Protein AF-A0A2D0HLP3-F1 (afdb_monomer_lite)

Foldseek 3Di:
DDDDDDDDDDDDDPPDSDDDDDPVCVVVVVCQVVLKAKAWEADLVHRPWIKMKIKGFPDPDPVVSVVQSVVCPPDDPLLRYAHAQLRVFLCVQQVCVVPVDDDPRGGQKIKMWMWTDDPVDRVDIHTDDIAIAGDDPQLNVLLVLLCVLQVDWDFDQDPNDTDTHGQNLSRQLSVCVRVVHHSLAPCLVLVVDPSSLVRADLRSLLSSLVPHDDPAVLLNLLLVQLLLLLVLLQVVQVVPADPPGDRVSVVVLVVLSVQLVPCPDLVSLLVSVCVSNVSSPDTPSCVVCVVSNCCCRVPVDDVSSSSSSSVSSSSNRDDPCPVVVVVVVVVVVVVD

Structure (mmCIF, N/CA/C/O backbone):
data_AF-A0A2D0HLP3-F1
#
_entry.id   AF-A0A2D0HLP3-F1
#
loop_
_atom_site.group_PDB
_atom_site.id
_atom_site.type_symbol
_atom_site.label_atom_id
_atom_site.label_alt_id
_atom_site.label_comp_id
_atom_site.label_asym_id
_atom_site.label_entity_id
_atom_site.label_seq_id
_atom_site.pdbx_PDB_ins_code
_atom_site.Cartn_x
_atom_site.Cartn_y
_atom_site.Cartn_z
_atom_site.occupancy
_atom_site.B_iso_or_equiv
_atom_site.auth_seq_id
_atom_site.auth_comp_id
_atom_site.auth_asym_id
_atom_site.auth_atom_id
_atom_site.pdbx_PDB_model_num
ATOM 1 N N . MET A 1 1 ? 35.876 9.906 -37.564 1.00 31.11 1 MET A N 1
ATOM 2 C CA . MET A 1 1 ? 36.661 9.455 -36.395 1.00 31.11 1 MET A CA 1
ATOM 3 C C . MET A 1 1 ? 36.440 10.449 -35.254 1.00 31.11 1 MET A C 1
ATOM 5 O O . MET A 1 1 ? 37.234 11.358 -35.105 1.00 31.11 1 MET A O 1
ATOM 9 N N . ALA A 1 2 ? 35.303 10.348 -34.551 1.00 29.66 2 ALA A N 1
ATOM 10 C CA . ALA A 1 2 ? 34.979 11.057 -33.299 1.00 29.66 2 ALA A CA 1
ATOM 11 C C . ALA A 1 2 ? 33.529 10.719 -32.892 1.00 29.66 2 ALA A C 1
ATOM 13 O O . ALA A 1 2 ? 32.624 11.517 -33.085 1.00 29.66 2 ALA A O 1
ATOM 14 N N . VAL A 1 3 ? 33.297 9.516 -32.363 1.00 26.41 3 VAL A N 1
ATOM 15 C CA . VAL A 1 3 ? 32.105 9.214 -31.550 1.00 26.41 3 VAL A CA 1
ATOM 16 C C . VAL A 1 3 ? 32.593 8.353 -30.393 1.00 26.41 3 VAL A C 1
ATOM 18 O O . VAL A 1 3 ? 32.527 7.131 -30.403 1.00 26.41 3 VAL A O 1
ATOM 21 N N . SER A 1 4 ? 33.215 9.012 -29.423 1.00 29.89 4 SER A N 1
ATOM 22 C CA . SER A 1 4 ? 33.583 8.425 -28.141 1.00 29.89 4 SER A CA 1
ATOM 23 C C . SER A 1 4 ? 32.992 9.314 -27.061 1.00 29.89 4 SER A C 1
ATOM 25 O O . SER A 1 4 ? 33.275 10.512 -27.073 1.00 29.89 4 SER A O 1
ATOM 27 N N . ARG A 1 5 ? 32.260 8.697 -26.124 1.00 30.70 5 ARG A N 1
ATOM 28 C CA . ARG A 1 5 ? 31.551 9.264 -24.957 1.00 30.70 5 ARG A CA 1
ATOM 29 C C . ARG A 1 5 ? 30.049 9.458 -25.159 1.00 30.70 5 ARG A C 1
ATOM 31 O O . ARG A 1 5 ? 29.588 10.577 -25.284 1.00 30.70 5 ARG A O 1
ATOM 38 N N . ILE A 1 6 ? 29.309 8.358 -25.080 1.00 32.75 6 ILE A N 1
ATOM 39 C CA . ILE A 1 6 ? 28.123 8.171 -24.225 1.00 32.75 6 ILE A CA 1
ATOM 40 C C . ILE A 1 6 ? 28.092 6.656 -23.925 1.00 32.75 6 ILE A C 1
ATOM 42 O O . ILE A 1 6 ? 28.620 5.874 -24.708 1.00 32.75 6 ILE A O 1
ATOM 46 N N . CYS A 1 7 ? 27.562 6.254 -22.769 1.00 30.83 7 CYS A N 1
ATOM 47 C CA . CYS A 1 7 ? 27.614 4.905 -22.177 1.00 30.83 7 CYS A CA 1
ATOM 48 C C . CYS A 1 7 ? 28.913 4.552 -21.443 1.00 30.83 7 CYS A C 1
ATOM 50 O O . CYS A 1 7 ? 29.627 3.607 -21.764 1.00 30.83 7 CYS A O 1
ATOM 52 N N . SER A 1 8 ? 29.147 5.247 -20.334 1.00 29.08 8 SER A N 1
ATOM 53 C CA . SER A 1 8 ? 29.780 4.618 -19.177 1.00 29.08 8 SER A CA 1
ATOM 54 C C . SER A 1 8 ? 28.725 4.413 -18.095 1.00 29.08 8 SER A C 1
ATOM 56 O O . SER A 1 8 ? 28.063 5.374 -17.713 1.00 29.08 8 SER A O 1
ATOM 58 N N . SER A 1 9 ? 28.651 3.182 -17.578 1.00 34.81 9 SER A N 1
ATOM 59 C CA . SER A 1 9 ? 28.040 2.751 -16.307 1.00 34.81 9 SER A CA 1
ATOM 60 C C . SER A 1 9 ? 26.610 2.181 -16.273 1.00 34.81 9 SER A C 1
ATOM 62 O O . SER A 1 9 ? 25.827 2.615 -15.446 1.00 34.81 9 SER A O 1
ATOM 64 N N . SER A 1 10 ? 26.314 1.106 -17.027 1.00 34.31 10 SER A N 1
ATOM 65 C CA . SER A 1 10 ? 25.159 0.226 -16.719 1.00 34.31 10 SER A CA 1
ATOM 66 C C . SER A 1 10 ? 25.309 -1.219 -17.231 1.00 34.31 10 SER A C 1
ATOM 68 O O . SER A 1 10 ? 24.688 -1.590 -18.216 1.00 34.31 10 SER A O 1
ATOM 70 N N . CYS A 1 11 ? 26.102 -2.063 -16.564 1.00 31.20 11 CYS A N 1
ATOM 71 C CA . CYS A 1 11 ? 25.894 -3.521 -16.500 1.00 31.20 11 CYS A CA 1
ATOM 72 C C . CYS A 1 11 ? 26.778 -4.109 -15.388 1.00 31.20 11 CYS A C 1
ATOM 74 O O . CYS A 1 11 ? 27.818 -3.553 -15.042 1.00 31.20 11 CYS A O 1
ATOM 76 N N . ARG A 1 12 ? 26.338 -5.194 -14.748 1.00 31.25 12 ARG A N 1
ATOM 77 C CA . ARG A 1 12 ? 27.012 -5.794 -13.584 1.00 31.25 12 ARG A CA 1
ATOM 78 C C . ARG A 1 12 ? 28.334 -6.424 -14.047 1.00 31.25 12 ARG A C 1
ATOM 80 O O . ARG A 1 12 ? 28.328 -7.539 -14.544 1.00 31.25 12 ARG A O 1
ATOM 87 N N . PHE A 1 13 ? 29.458 -5.731 -13.884 1.00 37.44 13 PHE A N 1
ATOM 88 C CA . PHE A 1 13 ? 30.762 -6.251 -14.295 1.00 37.44 13 PHE A CA 1
ATOM 89 C C . PHE A 1 13 ? 31.727 -6.335 -13.115 1.00 37.44 13 PHE A C 1
ATOM 91 O O . PHE A 1 13 ? 32.487 -5.411 -12.839 1.00 37.44 13 PHE A O 1
ATOM 98 N N . TYR A 1 14 ? 31.761 -7.489 -12.449 1.00 38.44 14 TYR A N 1
ATOM 99 C CA . TYR A 1 14 ? 32.992 -7.907 -11.785 1.00 38.44 14 TYR A CA 1
ATOM 100 C C . TYR A 1 14 ? 33.949 -8.365 -12.907 1.00 38.44 14 TYR A C 1
ATOM 102 O O . TYR A 1 14 ? 33.840 -9.482 -13.397 1.00 38.44 14 TYR A O 1
ATOM 110 N N . LYS A 1 15 ? 34.842 -7.460 -13.349 1.00 41.84 15 LYS A N 1
ATOM 111 C CA . LYS A 1 15 ? 36.002 -7.649 -14.265 1.00 41.84 15 LYS A CA 1
ATOM 112 C C . LYS A 1 15 ? 35.880 -7.474 -15.795 1.00 41.84 15 LYS A C 1
ATOM 114 O O . LYS A 1 15 ? 36.926 -7.495 -16.435 1.00 41.84 15 LYS A O 1
ATOM 119 N N . LYS A 1 16 ? 34.724 -7.219 -16.418 1.00 38.25 16 LYS A N 1
ATOM 120 C CA . LYS A 1 16 ? 34.672 -6.924 -17.876 1.00 38.25 16 LYS A CA 1
ATOM 121 C C . LYS A 1 16 ? 34.132 -5.523 -18.162 1.00 38.25 16 LYS A C 1
ATOM 123 O O . LYS A 1 16 ? 32.943 -5.305 -18.117 1.00 38.25 16 LYS A O 1
ATOM 128 N N . THR A 1 17 ? 34.975 -4.551 -18.491 1.00 48.28 17 THR A N 1
ATOM 129 C CA . THR A 1 17 ? 34.520 -3.202 -18.905 1.00 48.28 17 THR A CA 1
ATOM 130 C C . THR A 1 17 ? 34.113 -3.121 -20.378 1.00 48.28 17 THR A C 1
ATOM 132 O O . THR A 1 17 ? 33.669 -2.072 -20.838 1.00 48.28 17 THR A O 1
ATOM 135 N N . LYS A 1 18 ? 34.262 -4.220 -21.124 1.00 53.22 18 LYS A N 1
ATOM 136 C CA . LYS A 1 18 ? 33.943 -4.309 -22.545 1.00 53.22 18 LYS A CA 1
ATOM 137 C C . LYS A 1 18 ? 32.570 -4.958 -22.713 1.00 53.22 18 LYS A C 1
ATOM 139 O O . LYS A 1 18 ? 32.378 -6.112 -22.336 1.00 53.22 18 LYS A O 1
ATOM 144 N N . PHE A 1 19 ? 31.628 -4.181 -23.235 1.00 62.91 19 PHE A N 1
ATOM 145 C CA . PHE A 1 19 ? 30.309 -4.650 -23.637 1.00 62.91 19 PHE A CA 1
ATOM 146 C C . PHE A 1 19 ? 30.443 -5.266 -25.033 1.00 62.91 19 PHE A C 1
ATOM 148 O O . PHE A 1 19 ? 30.777 -4.567 -25.988 1.00 62.91 19 PHE A O 1
ATOM 155 N N . GLU A 1 20 ? 30.286 -6.583 -25.124 1.00 75.25 20 GLU A N 1
ATOM 156 C CA . GLU A 1 20 ? 30.344 -7.332 -26.378 1.00 75.25 20 GLU A CA 1
ATOM 157 C C . GLU A 1 20 ? 28.959 -7.916 -26.621 1.00 75.25 20 GLU A C 1
ATOM 159 O O . GLU A 1 20 ? 28.517 -8.785 -25.875 1.00 75.25 20 GLU A O 1
ATOM 164 N N . GLU A 1 21 ? 28.283 -7.409 -27.647 1.00 75.00 21 GLU A N 1
ATOM 165 C CA . GLU A 1 21 ? 26.984 -7.905 -28.084 1.00 75.00 21 GLU A CA 1
ATOM 166 C C . GLU A 1 21 ? 27.046 -8.382 -29.524 1.00 75.00 21 GLU A C 1
ATOM 168 O O . GLU A 1 21 ? 27.934 -8.016 -30.303 1.00 75.00 21 GLU A O 1
ATOM 173 N N . LYS A 1 22 ? 26.071 -9.213 -29.879 1.00 84.81 22 LYS A N 1
ATOM 174 C CA . LYS A 1 22 ? 25.903 -9.686 -31.249 1.00 84.81 22 LYS A CA 1
ATOM 175 C C . LYS A 1 22 ? 25.685 -8.481 -32.189 1.00 84.81 22 LYS A C 1
ATOM 177 O O . LYS A 1 22 ? 24.846 -7.639 -31.870 1.00 84.81 22 LYS A O 1
ATOM 182 N N . PRO A 1 23 ? 26.364 -8.384 -33.352 1.00 81.12 23 PRO A N 1
ATOM 183 C CA . PRO A 1 23 ? 26.201 -7.261 -34.286 1.00 81.12 23 PRO A CA 1
ATOM 184 C C . PRO A 1 23 ? 24.747 -6.989 -34.686 1.00 81.12 23 PRO A C 1
ATOM 186 O O . PRO A 1 23 ? 24.373 -5.842 -34.911 1.00 81.12 23 PRO A O 1
ATOM 189 N N . GLN A 1 24 ? 23.913 -8.032 -34.709 1.00 82.06 24 GLN A N 1
ATOM 190 C CA . GLN A 1 24 ? 22.481 -7.937 -34.991 1.00 82.06 24 GLN A CA 1
ATOM 191 C C . GLN A 1 24 ? 21.726 -7.045 -33.986 1.00 82.06 24 GLN A C 1
ATOM 193 O O . GLN A 1 24 ? 20.700 -6.472 -34.334 1.00 82.06 24 GLN A O 1
ATOM 198 N N . LEU A 1 25 ? 22.233 -6.892 -32.759 1.00 81.00 25 LEU A N 1
ATOM 199 C CA . LEU A 1 25 ? 21.627 -6.066 -31.710 1.00 81.00 25 LEU A CA 1
ATOM 200 C C . LEU A 1 25 ? 22.123 -4.615 -31.729 1.00 81.00 25 LEU A C 1
ATOM 202 O O . LEU A 1 25 ? 21.551 -3.769 -31.045 1.00 81.00 25 LEU A O 1
ATOM 206 N N . ALA A 1 26 ? 23.165 -4.299 -32.508 1.00 82.38 26 ALA A N 1
ATOM 207 C CA . ALA A 1 26 ? 23.780 -2.973 -32.513 1.00 82.38 26 ALA A CA 1
ATOM 208 C C . ALA A 1 26 ? 22.779 -1.871 -32.886 1.00 82.38 26 ALA A C 1
ATOM 210 O O . ALA A 1 26 ? 22.781 -0.812 -32.267 1.00 82.38 26 ALA A O 1
ATOM 211 N N . PHE A 1 27 ? 21.893 -2.141 -33.851 1.00 78.88 27 PHE A N 1
ATOM 212 C CA . PHE A 1 27 ? 20.857 -1.195 -34.255 1.00 78.88 27 PHE A CA 1
ATOM 213 C C . PHE A 1 27 ? 19.841 -0.955 -33.132 1.00 78.88 27 PHE A C 1
ATOM 215 O O . PHE A 1 27 ? 19.616 0.190 -32.762 1.00 78.88 27 PHE A O 1
ATOM 222 N N . ALA A 1 28 ? 19.306 -2.013 -32.511 1.00 79.31 28 ALA A N 1
ATOM 223 C CA . ALA A 1 28 ? 18.365 -1.889 -31.392 1.00 79.31 28 ALA A CA 1
ATOM 224 C C . ALA A 1 28 ? 18.968 -1.117 -30.201 1.00 79.31 28 ALA A C 1
ATOM 226 O O . ALA A 1 28 ? 18.308 -0.280 -29.586 1.00 79.31 28 ALA A O 1
ATOM 227 N N . LEU A 1 29 ? 20.255 -1.333 -29.915 1.00 81.00 29 LEU A N 1
ATOM 228 C CA . LEU A 1 29 ? 20.969 -0.645 -28.838 1.00 81.00 29 LEU A CA 1
ATOM 229 C C . LEU A 1 29 ? 21.136 0.865 -29.070 1.00 81.00 29 LEU A C 1
ATOM 231 O O . LEU A 1 29 ? 21.240 1.604 -28.092 1.00 81.00 29 LEU A O 1
ATOM 235 N N . LEU A 1 30 ? 21.131 1.340 -30.322 1.00 82.94 30 LEU A N 1
ATOM 236 C CA . LEU A 1 30 ? 21.151 2.780 -30.619 1.00 82.94 30 LEU A CA 1
ATOM 237 C C . LEU A 1 30 ? 19.865 3.475 -30.158 1.00 82.94 30 LEU A C 1
ATOM 239 O O . LEU A 1 30 ? 19.919 4.620 -29.712 1.00 82.94 30 LEU A O 1
ATOM 243 N N . TYR A 1 31 ? 18.730 2.777 -30.228 1.00 82.19 31 TYR A N 1
ATOM 244 C CA . TYR A 1 31 ? 17.418 3.317 -29.863 1.00 82.19 31 TYR A CA 1
ATOM 245 C C . TYR A 1 31 ? 17.021 3.017 -28.418 1.00 82.19 31 TYR A C 1
ATOM 247 O O . TYR A 1 31 ? 16.093 3.639 -27.906 1.00 82.19 31 TYR A O 1
ATOM 255 N N . ALA A 1 32 ? 17.747 2.133 -27.726 1.00 83.12 32 ALA A N 1
ATOM 256 C CA . ALA A 1 32 ? 17.464 1.774 -26.339 1.00 83.12 32 ALA A CA 1
ATOM 257 C C . ALA A 1 32 ? 17.299 2.989 -25.396 1.00 83.12 32 ALA A C 1
ATOM 259 O O . ALA A 1 32 ? 16.346 2.983 -24.619 1.00 83.12 32 ALA A O 1
ATOM 260 N N . PRO A 1 33 ? 18.126 4.059 -25.456 1.00 84.44 33 PRO A N 1
ATOM 261 C CA . PRO A 1 33 ? 17.930 5.231 -24.598 1.00 84.44 33 PRO A CA 1
ATOM 262 C C . PRO A 1 33 ? 16.619 5.982 -24.853 1.00 84.44 33 PRO A C 1
ATOM 264 O O . PRO A 1 33 ? 16.081 6.579 -23.928 1.00 84.44 33 PRO A O 1
ATOM 267 N N . VAL A 1 34 ? 16.122 5.964 -26.094 1.00 83.50 34 VAL A N 1
ATOM 268 C CA . VAL A 1 34 ? 14.872 6.632 -26.484 1.00 83.50 34 VAL A CA 1
ATOM 269 C C . VAL A 1 34 ? 13.670 5.763 -26.120 1.00 83.50 34 VAL A C 1
ATOM 271 O O . VAL A 1 34 ? 12.668 6.280 -25.650 1.00 83.50 34 VAL A O 1
ATOM 274 N N . ALA A 1 35 ? 13.792 4.442 -26.257 1.00 84.44 35 ALA A N 1
ATOM 275 C CA . ALA A 1 35 ? 12.744 3.499 -25.877 1.00 84.44 35 ALA A CA 1
ATOM 276 C C . ALA A 1 35 ? 12.536 3.405 -24.351 1.00 84.44 35 ALA A C 1
ATOM 278 O O . ALA A 1 35 ? 11.478 2.999 -23.884 1.00 84.44 35 ALA A O 1
ATOM 279 N N . CYS A 1 36 ? 13.535 3.756 -23.541 1.00 89.88 36 CYS A N 1
ATOM 280 C CA . CYS A 1 36 ? 13.400 3.698 -22.088 1.00 89.88 36 CYS A CA 1
ATOM 281 C C . CYS A 1 36 ? 12.627 4.892 -21.512 1.00 89.88 36 CYS A C 1
ATOM 283 O O . CYS A 1 36 ? 12.694 6.013 -22.016 1.00 89.88 3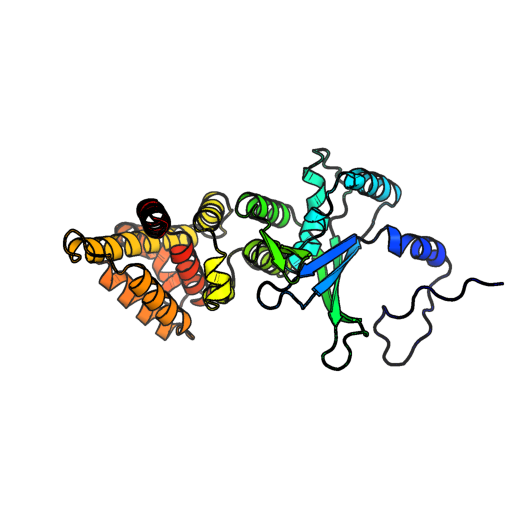6 CYS A O 1
ATOM 285 N N . HIS A 1 37 ? 11.968 4.662 -20.376 1.00 88.75 37 HIS A N 1
ATOM 286 C CA . HIS A 1 37 ? 11.276 5.700 -19.614 1.00 88.75 37 HIS A CA 1
ATOM 287 C C . HIS A 1 37 ? 12.034 6.076 -18.346 1.00 88.75 37 HIS A C 1
ATOM 289 O O . HIS A 1 37 ? 12.646 5.235 -17.686 1.00 88.75 37 HIS A O 1
ATOM 295 N N . TYR A 1 38 ? 11.967 7.355 -17.985 1.00 91.00 38 TYR A N 1
ATOM 296 C CA . TYR A 1 38 ? 12.696 7.912 -16.853 1.00 91.00 38 TYR A CA 1
ATOM 297 C C . TYR A 1 38 ? 11.728 8.550 -15.869 1.00 91.00 38 TYR A C 1
ATOM 299 O O . TYR A 1 38 ? 10.982 9.455 -16.229 1.00 91.00 38 TYR A O 1
ATOM 307 N N . PHE A 1 39 ? 11.791 8.132 -14.609 1.00 91.69 39 PHE A N 1
ATOM 308 C CA . PHE A 1 39 ? 11.017 8.737 -13.533 1.00 91.69 39 PHE A CA 1
ATOM 309 C C . PHE A 1 39 ? 11.925 9.319 -12.455 1.00 91.69 39 PHE A C 1
ATOM 311 O O . PHE A 1 39 ? 13.023 8.823 -12.183 1.00 91.69 39 PHE A O 1
ATOM 318 N N . VAL A 1 40 ? 11.440 10.370 -11.806 1.00 91.12 40 VAL A N 1
ATOM 319 C CA . VAL A 1 40 ? 12.061 11.003 -10.649 1.00 91.12 40 VAL A CA 1
ATOM 320 C C . VAL A 1 40 ? 11.373 10.497 -9.390 1.00 91.12 40 VAL A C 1
ATOM 322 O O . VAL A 1 40 ? 10.173 10.694 -9.198 1.00 91.12 40 VAL A O 1
ATOM 325 N N . LEU A 1 41 ? 12.160 9.902 -8.498 1.00 89.81 41 LEU A N 1
ATOM 326 C CA . LEU A 1 41 ? 11.714 9.459 -7.186 1.00 89.81 41 LEU A CA 1
ATOM 327 C C . LEU A 1 41 ? 12.324 10.363 -6.117 1.00 89.81 41 LEU A C 1
ATOM 329 O O . LEU A 1 41 ? 13.540 10.565 -6.066 1.00 89.81 41 LEU A O 1
ATOM 333 N N . ARG A 1 42 ? 11.484 10.928 -5.251 1.00 85.94 42 ARG A N 1
ATOM 334 C CA . ARG A 1 42 ? 11.929 11.760 -4.125 1.00 85.94 42 ARG A CA 1
ATOM 335 C C . ARG A 1 42 ? 11.515 11.121 -2.817 1.00 85.94 42 ARG A C 1
ATOM 337 O O . ARG A 1 42 ? 10.375 10.696 -2.666 1.00 85.94 42 ARG A O 1
ATOM 344 N N . SER A 1 43 ? 12.427 11.105 -1.851 1.00 79.62 43 SER A N 1
ATOM 345 C CA . SER A 1 43 ? 12.082 10.641 -0.511 1.00 79.62 43 SER A CA 1
ATOM 346 C C . SER A 1 43 ? 11.112 11.609 0.168 1.00 79.62 43 SER A C 1
ATOM 348 O O . SER A 1 43 ? 11.342 12.816 0.222 1.00 79.62 43 SER A O 1
ATOM 350 N N . HIS A 1 44 ? 10.061 11.055 0.770 1.00 74.94 44 HIS A N 1
ATOM 351 C CA . HIS A 1 44 ? 9.073 11.804 1.551 1.00 74.94 44 HIS A CA 1
ATOM 352 C C . HIS A 1 44 ? 9.609 12.296 2.901 1.00 74.94 44 HIS A C 1
ATOM 354 O O . HIS A 1 44 ? 9.009 13.163 3.528 1.00 74.94 44 HIS A O 1
ATOM 360 N N . THR A 1 45 ? 10.727 11.733 3.368 1.00 72.06 45 THR A N 1
ATOM 361 C CA . THR A 1 45 ? 11.358 12.103 4.648 1.00 72.06 45 THR A CA 1
ATOM 362 C C . THR A 1 45 ? 12.636 12.914 4.459 1.00 72.06 45 THR A C 1
ATOM 364 O O . THR A 1 45 ? 12.996 13.702 5.331 1.00 72.06 45 THR A O 1
ATOM 367 N N . LYS A 1 46 ? 13.315 12.754 3.317 1.00 79.00 46 LYS A N 1
ATOM 368 C CA . LYS A 1 46 ? 14.566 13.439 2.978 1.00 79.00 46 LYS A CA 1
ATOM 369 C C . LYS A 1 46 ? 14.464 14.043 1.582 1.00 79.00 46 LYS A C 1
ATOM 371 O O . LYS A 1 46 ? 14.888 13.440 0.606 1.00 79.00 46 LYS A O 1
ATOM 376 N N . LEU A 1 47 ? 13.927 15.256 1.488 1.00 72.88 47 LEU A N 1
ATOM 377 C CA . LEU A 1 47 ? 13.659 15.926 0.205 1.00 72.88 47 LEU A CA 1
ATOM 378 C C . LEU A 1 47 ? 14.903 16.139 -0.676 1.00 72.88 47 LEU A C 1
ATOM 380 O O . LEU A 1 47 ? 14.784 16.310 -1.890 1.00 72.88 47 LEU A O 1
ATOM 384 N N . G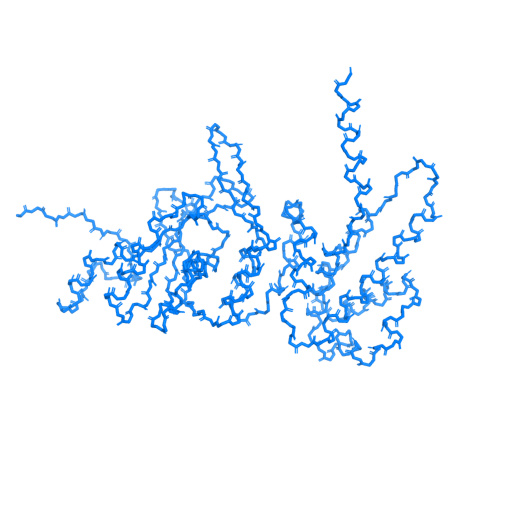LU A 1 48 ? 16.090 16.135 -0.067 1.00 72.44 48 GLU A N 1
ATOM 385 C CA . GLU A 1 48 ? 17.377 16.241 -0.760 1.00 72.44 48 GLU A CA 1
ATOM 386 C C . GLU A 1 48 ? 17.758 14.952 -1.506 1.00 72.44 48 GLU A C 1
ATOM 388 O O . GLU A 1 48 ? 18.445 15.015 -2.529 1.00 72.44 48 GLU A O 1
ATOM 393 N N . ASP A 1 49 ? 17.267 13.797 -1.048 1.00 77.94 49 ASP A N 1
ATOM 394 C CA . ASP A 1 49 ? 17.564 12.493 -1.634 1.00 77.94 49 ASP A CA 1
ATOM 395 C C . ASP A 1 49 ? 16.670 12.280 -2.861 1.00 77.94 49 ASP A C 1
ATOM 397 O O . ASP A 1 49 ? 15.495 11.911 -2.769 1.00 77.94 49 ASP A O 1
ATOM 401 N N . THR A 1 50 ? 17.245 12.556 -4.032 1.00 82.88 50 THR A N 1
ATOM 402 C CA . THR A 1 50 ? 16.603 12.322 -5.330 1.00 82.88 50 THR A CA 1
ATOM 403 C C . THR A 1 50 ? 17.185 11.073 -5.971 1.00 82.88 50 THR A C 1
ATOM 405 O O . THR A 1 50 ? 18.393 10.985 -6.206 1.00 82.88 50 THR A O 1
ATOM 408 N N . GLN A 1 51 ? 16.308 10.136 -6.291 1.00 88.81 51 GLN A N 1
ATOM 409 C CA . GLN A 1 51 ? 16.605 8.926 -7.037 1.00 88.81 51 GLN A CA 1
ATOM 410 C C . GLN A 1 51 ? 15.927 8.989 -8.407 1.00 88.81 51 GLN A C 1
ATOM 412 O O . GLN A 1 51 ? 15.038 9.808 -8.651 1.00 88.81 51 GLN A O 1
ATOM 417 N N . TYR A 1 52 ? 16.390 8.146 -9.319 1.00 91.12 52 TYR A N 1
ATOM 418 C CA . TYR A 1 52 ? 15.906 8.098 -10.694 1.00 91.12 52 TYR A CA 1
ATOM 419 C C . TYR A 1 52 ? 15.604 6.653 -11.042 1.00 91.12 52 TYR A C 1
ATOM 421 O O . TYR A 1 52 ? 16.458 5.791 -10.836 1.00 91.12 52 TYR A O 1
ATOM 429 N N . ALA A 1 53 ? 14.411 6.391 -11.555 1.00 92.56 53 ALA A N 1
ATOM 430 C CA . ALA A 1 53 ? 14.045 5.080 -12.058 1.00 92.56 53 ALA A CA 1
ATOM 431 C C . ALA A 1 53 ? 14.167 5.075 -13.583 1.00 92.56 53 ALA A C 1
ATOM 433 O O . ALA A 1 53 ? 13.674 5.982 -14.250 1.00 92.56 53 ALA A O 1
ATOM 434 N N . LEU A 1 54 ? 14.842 4.060 -14.110 1.00 93.94 54 LEU A N 1
ATOM 435 C CA . LEU A 1 54 ? 14.899 3.731 -15.528 1.00 93.94 54 LEU A CA 1
ATOM 436 C C . LEU A 1 54 ? 13.990 2.532 -15.758 1.00 93.94 54 LEU A C 1
ATOM 438 O O . LEU A 1 54 ? 14.226 1.482 -15.162 1.00 93.94 54 LEU A O 1
ATOM 442 N N . VAL A 1 55 ? 12.997 2.676 -16.622 1.00 92.94 55 VAL A N 1
ATOM 443 C CA . VAL A 1 55 ? 12.121 1.591 -17.052 1.00 92.94 55 VAL A CA 1
ATOM 444 C C . VAL A 1 55 ? 12.518 1.176 -18.461 1.00 92.94 55 VAL A C 1
ATOM 446 O O . VAL A 1 55 ? 12.575 2.002 -19.369 1.00 92.94 55 VAL A O 1
ATOM 449 N N . ILE A 1 56 ? 12.812 -0.107 -18.616 1.00 92.38 56 ILE A N 1
ATOM 450 C CA . ILE A 1 56 ? 13.198 -0.757 -19.861 1.00 92.38 56 ILE A CA 1
ATOM 451 C C . ILE A 1 56 ? 12.023 -1.652 -20.277 1.00 92.38 56 ILE A C 1
ATOM 453 O O . ILE A 1 56 ? 11.756 -2.638 -19.584 1.00 92.38 56 ILE A O 1
ATOM 457 N N . PRO A 1 57 ? 11.289 -1.315 -21.347 1.00 90.75 57 PRO A N 1
ATOM 458 C CA . PRO A 1 57 ? 10.169 -2.124 -21.823 1.00 90.75 57 PRO A CA 1
ATOM 459 C C . PRO A 1 57 ? 10.630 -3.464 -22.409 1.00 90.75 57 PRO A C 1
ATOM 461 O O . PRO A 1 57 ? 11.682 -3.541 -23.046 1.00 90.75 57 PRO A O 1
ATOM 464 N N . GLU A 1 58 ? 9.821 -4.510 -22.243 1.00 89.06 58 GLU A N 1
ATOM 465 C CA . GLU A 1 58 ? 9.948 -5.744 -23.024 1.00 89.06 58 GLU A CA 1
ATOM 466 C C . GLU A 1 58 ? 9.146 -5.588 -24.320 1.00 89.06 58 GLU A C 1
ATOM 468 O O . GLU A 1 58 ? 7.957 -5.890 -24.381 1.00 89.06 58 GLU A O 1
ATOM 473 N N . VAL A 1 59 ? 9.798 -5.030 -25.342 1.00 85.81 59 VAL A N 1
ATOM 474 C CA . VAL A 1 59 ? 9.165 -4.734 -26.632 1.00 85.81 59 VAL A CA 1
ATOM 475 C C . VAL A 1 59 ? 9.115 -5.993 -27.489 1.00 85.81 59 VAL A C 1
ATOM 477 O O . VAL A 1 59 ? 10.158 -6.549 -27.836 1.00 85.81 59 VAL A O 1
ATOM 480 N N . VAL A 1 60 ? 7.902 -6.419 -27.838 1.00 82.94 60 VAL A N 1
ATOM 481 C CA . VAL A 1 60 ? 7.656 -7.557 -28.739 1.00 82.94 60 VAL A CA 1
ATOM 482 C C . VAL A 1 60 ? 7.532 -7.088 -30.191 1.00 82.94 60 VAL A C 1
ATOM 484 O O . VAL A 1 60 ? 8.034 -7.758 -31.091 1.00 82.94 60 VAL A O 1
ATOM 487 N N . ASP A 1 61 ? 6.949 -5.905 -30.403 1.00 83.44 61 ASP A N 1
ATOM 488 C CA . ASP A 1 61 ? 6.789 -5.264 -31.707 1.00 83.44 61 ASP A CA 1
ATOM 489 C C . ASP A 1 61 ? 7.244 -3.795 -31.636 1.00 83.44 61 ASP A C 1
ATOM 491 O O . ASP A 1 61 ? 6.731 -2.999 -30.847 1.00 83.44 61 ASP A O 1
ATOM 495 N N . LEU A 1 62 ? 8.254 -3.442 -32.437 1.00 82.12 62 LEU A N 1
ATOM 496 C CA . LEU A 1 62 ? 8.845 -2.100 -32.439 1.00 82.12 62 LEU A CA 1
ATOM 497 C C . LEU A 1 62 ? 7.928 -1.042 -33.060 1.00 82.12 62 LEU A C 1
ATOM 499 O O . LEU A 1 62 ? 8.026 0.123 -32.677 1.00 82.12 62 LEU A O 1
ATOM 503 N N . GLU A 1 63 ? 7.087 -1.415 -34.024 1.00 83.38 63 GLU A N 1
ATOM 504 C CA . GLU A 1 63 ? 6.190 -0.486 -34.711 1.00 83.38 63 GLU A CA 1
ATOM 505 C C . GLU A 1 63 ? 5.013 -0.124 -33.807 1.00 83.38 63 GLU A C 1
ATOM 507 O O . GLU A 1 63 ? 4.749 1.063 -33.600 1.00 83.38 63 GLU A O 1
ATOM 512 N N . ILE A 1 64 ? 4.391 -1.132 -33.188 1.00 81.19 64 ILE A N 1
ATOM 513 C CA . ILE A 1 64 ? 3.327 -0.933 -32.194 1.00 81.19 64 ILE A CA 1
ATOM 514 C C . ILE A 1 64 ? 3.864 -0.094 -31.031 1.00 81.19 64 ILE A C 1
ATOM 516 O O . ILE A 1 64 ? 3.281 0.934 -30.685 1.00 81.19 64 ILE A O 1
ATOM 520 N N . TYR A 1 65 ? 5.036 -0.450 -30.495 1.00 83.56 65 TYR A N 1
ATOM 521 C CA . TYR A 1 65 ? 5.625 0.299 -29.387 1.00 83.56 65 TYR A CA 1
ATOM 522 C C . TYR A 1 65 ? 5.972 1.749 -29.752 1.00 83.56 65 TYR A C 1
ATOM 524 O O . TYR A 1 65 ? 5.813 2.647 -28.929 1.00 83.56 65 TYR A O 1
ATOM 532 N N . ALA A 1 66 ? 6.441 2.015 -30.974 1.00 83.38 66 ALA A N 1
ATOM 533 C CA . ALA A 1 66 ? 6.722 3.382 -31.411 1.00 83.38 66 ALA A CA 1
ATOM 534 C C . ALA A 1 66 ? 5.447 4.241 -31.485 1.00 83.38 66 ALA A C 1
ATOM 536 O O . ALA A 1 66 ? 5.483 5.418 -31.118 1.00 83.38 66 ALA A O 1
ATOM 537 N N . GLN A 1 67 ? 4.326 3.653 -31.918 1.00 79.88 67 GLN A N 1
ATOM 538 C CA . GLN A 1 67 ? 3.022 4.322 -31.938 1.00 79.88 67 GLN A CA 1
ATOM 539 C C . GLN A 1 67 ? 2.525 4.628 -30.516 1.00 79.88 67 GLN A C 1
ATOM 541 O O . GLN A 1 67 ? 2.135 5.765 -30.241 1.00 79.88 67 GLN A O 1
ATOM 546 N N . GLU A 1 68 ? 2.617 3.659 -29.600 1.00 77.00 68 GLU A N 1
ATOM 547 C CA . GLU A 1 68 ? 2.315 3.843 -28.170 1.00 77.00 68 GLU A CA 1
ATOM 548 C C . GLU A 1 68 ? 3.202 4.935 -27.549 1.00 77.00 68 GLU A C 1
ATOM 550 O O . GLU A 1 68 ? 2.728 5.849 -26.878 1.00 77.00 68 GLU A O 1
ATOM 555 N N . TYR A 1 69 ? 4.502 4.926 -27.847 1.00 78.12 69 TYR A N 1
ATOM 556 C CA . TYR A 1 69 ? 5.437 5.915 -27.314 1.00 78.12 69 TYR A CA 1
ATOM 557 C C . TYR A 1 69 ? 5.109 7.347 -27.765 1.00 78.12 69 TYR A C 1
ATOM 559 O O . TYR A 1 69 ? 5.229 8.288 -26.978 1.00 78.12 69 TYR A O 1
ATOM 567 N N . TRP A 1 70 ? 4.679 7.546 -29.016 1.00 77.06 70 TRP A N 1
ATOM 568 C CA . TRP A 1 70 ? 4.281 8.875 -29.500 1.00 77.06 70 TRP A CA 1
ATOM 569 C C . TRP A 1 70 ? 3.064 9.434 -28.769 1.00 77.06 70 TRP A C 1
ATOM 571 O O . TRP A 1 70 ? 3.002 10.636 -28.499 1.00 77.06 70 TRP A O 1
ATOM 581 N N . ASN A 1 71 ? 2.137 8.563 -28.394 1.00 70.06 71 ASN A N 1
ATOM 582 C CA . ASN A 1 71 ? 0.940 8.917 -27.648 1.00 70.06 71 ASN A CA 1
ATOM 583 C C . ASN A 1 71 ? 1.253 9.450 -26.232 1.00 70.06 71 ASN A C 1
ATOM 585 O O . ASN A 1 71 ? 0.527 10.301 -25.707 1.00 70.06 71 ASN A O 1
ATOM 589 N N . LEU A 1 72 ? 2.392 9.056 -25.652 1.00 69.56 72 LEU A N 1
ATOM 590 C CA . LEU A 1 72 ? 2.888 9.556 -24.361 1.00 69.56 72 LEU A CA 1
ATOM 591 C C . LEU A 1 72 ? 3.423 10.999 -24.420 1.00 69.56 72 LEU A C 1
ATOM 593 O O . LEU A 1 72 ? 3.681 11.602 -23.376 1.00 69.56 72 LEU A O 1
ATOM 597 N N . GLY A 1 73 ? 3.542 11.598 -25.612 1.00 66.56 73 GLY A N 1
ATOM 598 C CA . GLY A 1 73 ? 3.969 12.991 -25.796 1.00 66.56 73 GLY A CA 1
ATOM 599 C C . GLY A 1 73 ? 3.064 14.040 -25.129 1.00 66.56 73 GLY A C 1
ATOM 600 O O . GLY A 1 73 ? 3.475 15.189 -24.983 1.00 66.56 73 GLY A O 1
ATOM 601 N N . ASN A 1 74 ? 1.864 13.651 -24.685 1.00 69.50 74 ASN A N 1
ATOM 602 C CA . ASN A 1 74 ? 0.904 14.519 -23.994 1.00 69.50 74 ASN A CA 1
ATOM 603 C C . ASN A 1 74 ? 1.091 14.585 -22.463 1.00 69.50 74 ASN A C 1
ATOM 605 O O . ASN A 1 74 ? 0.323 15.272 -21.788 1.00 69.50 74 ASN A O 1
ATOM 609 N N . LEU A 1 75 ? 2.069 13.869 -21.896 1.00 75.62 75 LEU A N 1
ATOM 610 C CA . LEU A 1 75 ? 2.294 13.833 -20.447 1.00 75.62 75 LEU A CA 1
ATOM 611 C C . LEU A 1 75 ? 2.937 15.125 -19.916 1.00 75.62 75 LEU A C 1
ATOM 613 O O . LEU A 1 75 ? 3.865 15.675 -20.511 1.00 75.62 75 LEU A O 1
ATOM 617 N N . ASP A 1 76 ? 2.482 15.583 -18.746 1.00 78.44 76 ASP A N 1
ATOM 618 C CA . ASP A 1 76 ? 3.054 16.747 -18.061 1.00 78.44 76 ASP A CA 1
ATOM 619 C C . ASP A 1 76 ? 4.300 16.331 -17.257 1.00 78.44 76 ASP A C 1
ATOM 621 O O . ASP A 1 76 ? 4.450 15.179 -16.837 1.00 78.44 76 ASP A O 1
ATOM 625 N N . TYR A 1 77 ? 5.189 17.276 -16.934 1.00 80.62 77 TYR A N 1
ATOM 626 C CA . TYR A 1 77 ? 6.400 16.996 -16.143 1.00 80.62 77 TYR A CA 1
ATOM 627 C C . TYR A 1 77 ? 6.076 16.326 -14.793 1.00 80.62 77 TYR A C 1
ATOM 629 O O . TYR A 1 77 ? 6.891 15.591 -14.235 1.00 80.62 77 TYR A O 1
ATOM 637 N N . LYS A 1 78 ? 4.868 16.563 -14.267 1.00 81.75 78 LYS A N 1
ATOM 638 C CA . LYS A 1 78 ? 4.357 15.979 -13.021 1.00 81.75 78 LYS A CA 1
ATOM 639 C C . LYS A 1 78 ? 4.148 14.467 -13.116 1.00 81.75 78 LYS A C 1
ATOM 641 O O . LYS A 1 78 ? 4.215 13.790 -12.089 1.00 81.75 78 LYS A O 1
ATOM 646 N N . ASP A 1 79 ? 3.888 13.938 -14.309 1.00 81.31 79 ASP A N 1
ATOM 647 C CA . ASP A 1 79 ? 3.614 12.515 -14.531 1.00 81.31 79 ASP A CA 1
ATOM 648 C C . ASP A 1 79 ? 4.868 11.652 -14.403 1.00 81.31 79 ASP A C 1
ATOM 650 O O . ASP A 1 79 ? 4.779 10.495 -13.982 1.00 81.31 79 ASP A O 1
ATOM 654 N N . PHE A 1 80 ? 6.038 12.265 -14.597 1.00 87.00 80 PHE A N 1
ATOM 655 C CA . PHE A 1 80 ? 7.352 11.651 -14.418 1.00 87.00 80 PHE A CA 1
ATOM 656 C C . PHE A 1 80 ? 7.802 11.566 -12.950 1.00 87.00 80 PHE A C 1
ATOM 658 O O . PHE A 1 80 ? 8.929 11.161 -12.678 1.00 87.00 80 PHE A O 1
ATOM 665 N N . HIS A 1 81 ? 6.947 11.921 -11.985 1.00 89.44 81 HIS A N 1
ATOM 666 C CA . HIS A 1 81 ? 7.231 11.766 -10.558 1.00 89.44 81 HIS A CA 1
ATOM 667 C C . HIS A 1 81 ? 6.562 10.523 -9.971 1.00 89.44 81 HIS A C 1
ATOM 669 O O . HIS A 1 81 ? 5.346 10.337 -10.079 1.00 89.44 81 HIS A O 1
ATOM 675 N N . VAL A 1 82 ? 7.348 9.707 -9.273 1.00 90.75 82 VAL A N 1
ATOM 676 C CA . VAL A 1 82 ? 6.924 8.430 -8.676 1.00 90.75 82 VAL A CA 1
ATOM 677 C C . VAL A 1 82 ? 7.356 8.341 -7.215 1.00 90.75 82 VAL A C 1
ATOM 679 O O . VAL A 1 82 ? 8.240 9.068 -6.757 1.00 90.75 82 VAL A O 1
ATOM 682 N N . SER A 1 83 ? 6.697 7.460 -6.478 1.00 89.44 83 SER A N 1
ATOM 683 C CA . SER A 1 83 ? 6.861 7.255 -5.035 1.00 89.44 83 SER A CA 1
ATOM 684 C C . SER A 1 83 ? 7.671 6.000 -4.688 1.00 89.44 83 SER A C 1
ATOM 686 O O . SER A 1 83 ? 8.263 5.935 -3.612 1.00 89.44 83 SER A O 1
ATOM 688 N N . SER A 1 84 ? 7.757 5.029 -5.602 1.00 91.62 84 SER A N 1
ATOM 689 C CA . SER A 1 84 ? 8.518 3.788 -5.428 1.00 91.62 84 SER A CA 1
ATOM 690 C C . SER A 1 84 ? 9.006 3.207 -6.766 1.00 91.62 84 SER A C 1
ATOM 692 O O . SER A 1 84 ? 8.684 3.727 -7.839 1.00 91.62 84 SER A O 1
ATOM 694 N N . LEU A 1 85 ? 9.791 2.122 -6.708 1.00 93.12 85 LEU A N 1
ATOM 695 C CA . LEU A 1 85 ? 10.200 1.364 -7.897 1.00 93.12 85 LEU A CA 1
ATOM 696 C C . LEU A 1 85 ? 8.990 0.697 -8.563 1.00 93.12 85 LEU A C 1
ATOM 698 O O . LEU A 1 85 ? 8.865 0.759 -9.786 1.00 93.12 85 LEU A O 1
ATOM 702 N N . GLY A 1 86 ? 8.090 0.104 -7.773 1.00 93.69 86 GLY A N 1
ATOM 703 C CA . GLY A 1 86 ? 6.849 -0.476 -8.276 1.00 93.69 86 GLY A CA 1
ATOM 704 C C . GLY A 1 86 ? 5.932 0.569 -8.906 1.00 93.69 86 GLY A C 1
ATOM 705 O O . GLY A 1 86 ? 5.365 0.306 -9.960 1.00 93.69 86 GLY A O 1
ATOM 706 N N . ASP A 1 87 ? 5.844 1.776 -8.333 1.00 93.19 87 ASP A N 1
ATOM 707 C CA . ASP A 1 87 ? 5.073 2.889 -8.912 1.00 93.19 87 ASP A CA 1
ATOM 708 C C . ASP A 1 87 ? 5.632 3.281 -10.281 1.00 93.19 87 ASP A C 1
ATOM 710 O O . ASP A 1 87 ? 4.863 3.468 -11.209 1.00 93.19 87 ASP A O 1
ATOM 714 N N . ALA A 1 88 ? 6.958 3.323 -10.457 1.00 92.94 88 ALA A N 1
ATOM 715 C CA . ALA A 1 88 ? 7.561 3.562 -11.772 1.00 92.94 88 ALA A CA 1
ATOM 716 C C . ALA A 1 88 ? 7.205 2.474 -12.795 1.00 92.94 88 ALA A C 1
ATOM 718 O O . ALA A 1 88 ? 6.858 2.789 -13.933 1.00 92.94 88 ALA A O 1
ATOM 719 N N . ALA A 1 89 ? 7.280 1.206 -12.384 1.00 93.50 89 ALA A N 1
ATOM 720 C CA . ALA A 1 89 ? 6.979 0.069 -13.244 1.00 93.50 89 ALA A CA 1
ATOM 721 C C . ALA A 1 89 ? 5.513 0.056 -13.681 1.00 93.50 89 ALA A C 1
ATOM 723 O O . ALA A 1 89 ? 5.219 0.045 -14.875 1.00 93.50 89 ALA A O 1
ATOM 724 N N . LEU A 1 90 ? 4.597 0.093 -12.712 1.00 92.31 90 LEU A N 1
ATOM 725 C CA . LEU A 1 90 ? 3.167 0.035 -12.979 1.00 92.31 90 LEU A CA 1
ATOM 726 C C . LEU A 1 90 ? 2.687 1.309 -13.651 1.00 92.31 90 LEU A C 1
ATOM 728 O O . LEU A 1 90 ? 1.867 1.223 -14.551 1.00 92.31 90 LEU A O 1
ATOM 732 N N . ARG A 1 91 ? 3.227 2.484 -13.318 1.00 89.19 91 ARG A N 1
ATOM 733 C CA . ARG A 1 91 ? 2.891 3.700 -14.060 1.00 89.19 91 ARG A CA 1
ATOM 734 C C . ARG A 1 91 ? 3.220 3.554 -15.531 1.00 89.19 91 ARG A C 1
ATOM 736 O O . ARG A 1 91 ? 2.354 3.832 -16.338 1.00 89.19 91 ARG A O 1
ATOM 743 N N . PHE A 1 92 ? 4.416 3.079 -15.869 1.00 88.50 92 PHE A N 1
ATOM 744 C CA . PHE A 1 92 ? 4.776 2.829 -17.260 1.00 88.50 92 PHE A CA 1
ATOM 745 C C . PHE A 1 92 ? 3.818 1.832 -17.932 1.00 88.50 92 PHE A C 1
ATOM 747 O O . PHE A 1 92 ? 3.258 2.146 -18.975 1.00 88.50 92 PHE A O 1
ATOM 754 N N . LEU A 1 93 ? 3.567 0.680 -17.303 1.00 87.56 93 LEU A N 1
ATOM 755 C CA . LEU A 1 93 ? 2.713 -0.370 -17.875 1.00 87.56 93 LEU A CA 1
ATOM 756 C C . LEU A 1 93 ? 1.220 0.012 -17.943 1.00 87.56 93 LEU A C 1
ATOM 758 O O . LEU A 1 93 ? 0.474 -0.577 -18.714 1.00 87.56 93 LEU A O 1
ATOM 762 N N . THR A 1 94 ? 0.777 0.992 -17.150 1.00 80.38 94 THR A N 1
ATOM 763 C CA . THR A 1 94 ? -0.634 1.424 -17.059 1.00 80.38 94 THR A CA 1
ATOM 764 C C . THR A 1 94 ? -0.882 2.842 -17.587 1.00 80.38 94 THR A C 1
ATOM 766 O O . THR A 1 94 ? -2.017 3.322 -17.541 1.00 80.38 94 THR A O 1
ATOM 769 N N . CYS A 1 95 ? 0.157 3.531 -18.085 1.00 69.38 95 CYS A N 1
ATOM 770 C CA . CYS A 1 95 ? 0.084 4.906 -18.600 1.00 69.38 95 CYS A CA 1
ATOM 771 C C . CYS A 1 95 ? -0.909 5.050 -19.766 1.00 69.38 95 CYS A C 1
ATOM 773 O O . CYS A 1 95 ? -1.441 6.141 -19.966 1.00 69.38 95 CYS A O 1
ATOM 775 N N . GLU A 1 96 ? -1.218 3.958 -20.467 1.00 56.03 96 GLU A N 1
ATOM 776 C CA . GLU A 1 96 ? -2.053 3.955 -21.670 1.00 56.03 96 GLU A CA 1
ATOM 777 C C . GLU A 1 96 ? -3.518 4.377 -21.446 1.00 56.03 96 GLU A C 1
ATOM 779 O O . GLU A 1 96 ? -4.138 4.859 -22.377 1.00 56.03 96 GLU A O 1
ATOM 784 N N . THR A 1 97 ? -4.112 4.339 -20.244 1.00 47.09 97 THR A N 1
ATOM 785 C CA . THR A 1 97 ? -5.566 4.643 -20.119 1.00 47.09 97 THR A CA 1
ATOM 786 C C . THR A 1 97 ? -5.979 6.113 -20.129 1.00 47.09 97 THR A C 1
ATOM 788 O O . THR A 1 97 ? -7.144 6.411 -19.879 1.00 47.09 97 THR A O 1
ATOM 791 N N . ILE A 1 98 ? -5.077 7.054 -20.412 1.00 42.88 98 ILE A N 1
ATOM 792 C CA . ILE A 1 98 ? -5.536 8.384 -20.860 1.00 42.88 98 ILE A CA 1
ATOM 793 C C . ILE A 1 98 ? -5.993 8.313 -22.333 1.00 42.88 98 ILE A C 1
ATOM 795 O O . ILE A 1 98 ? -6.731 9.180 -22.795 1.00 42.88 98 ILE A O 1
ATOM 799 N N . ILE A 1 99 ? -5.626 7.248 -23.052 1.00 45.81 99 ILE A N 1
ATOM 800 C CA . ILE A 1 99 ? -5.977 6.994 -24.446 1.00 45.81 99 ILE A CA 1
ATOM 801 C C . ILE A 1 99 ? -6.728 5.658 -24.473 1.00 45.81 99 ILE A C 1
ATOM 803 O O . ILE A 1 99 ? -6.154 4.593 -24.312 1.00 45.81 99 ILE A O 1
ATOM 807 N N . GLU A 1 100 ? -8.052 5.705 -24.615 1.00 46.31 100 GLU A N 1
ATOM 808 C CA . GLU A 1 100 ? -8.986 4.567 -24.480 1.00 46.31 100 GLU A CA 1
ATOM 809 C C . GLU A 1 100 ? -8.830 3.443 -25.538 1.00 46.31 100 GLU A C 1
ATOM 811 O O . GLU A 1 100 ? -9.733 2.631 -25.733 1.00 46.31 100 GLU A O 1
ATOM 816 N N . LEU A 1 101 ? -7.695 3.359 -26.232 1.00 47.97 101 LEU A N 1
ATOM 817 C CA . LEU A 1 101 ? -7.427 2.382 -27.283 1.00 47.97 101 LEU A CA 1
ATOM 818 C C . LEU A 1 101 ? -6.521 1.273 -26.743 1.00 47.97 101 LEU A C 1
ATOM 820 O O . LEU A 1 101 ? -5.324 1.253 -26.999 1.00 47.97 101 LEU A O 1
ATOM 824 N N . ALA A 1 102 ? -7.102 0.340 -25.988 1.00 49.91 102 ALA A N 1
ATOM 825 C CA . ALA A 1 102 ? -6.411 -0.884 -25.595 1.00 49.91 102 ALA A CA 1
ATOM 826 C C . ALA A 1 102 ? -6.102 -1.731 -26.843 1.00 49.91 102 ALA A C 1
ATOM 828 O O . ALA A 1 102 ? -6.996 -2.347 -27.429 1.00 49.91 102 ALA A O 1
ATOM 829 N N . THR A 1 103 ? -4.838 -1.758 -27.259 1.00 54.84 103 THR A N 1
ATOM 830 C CA . THR A 1 103 ? -4.323 -2.680 -28.275 1.00 54.84 103 THR A CA 1
ATOM 831 C C . THR A 1 103 ? -3.941 -4.012 -27.606 1.00 54.84 103 THR A C 1
ATOM 833 O O . THR A 1 103 ? -3.334 -4.026 -26.536 1.00 54.84 103 THR A O 1
ATOM 836 N N . PRO A 1 104 ? -4.293 -5.174 -28.189 1.00 52.44 104 PRO A N 1
ATOM 837 C CA . PRO A 1 104 ? -4.027 -6.484 -27.579 1.00 52.44 104 PRO A CA 1
ATOM 838 C C . PRO A 1 104 ? -2.529 -6.835 -27.431 1.00 52.44 104 PRO A C 1
ATOM 840 O O . PRO A 1 104 ? -2.193 -7.674 -26.588 1.00 52.44 104 PRO A O 1
ATOM 843 N N . ASP A 1 105 ? -1.649 -6.161 -28.181 1.00 55.16 105 ASP A N 1
ATOM 844 C CA . ASP A 1 105 ? -0.200 -6.415 -28.268 1.00 55.16 105 ASP A CA 1
ATOM 845 C C . ASP A 1 105 ? 0.667 -5.434 -27.448 1.00 55.16 105 ASP A C 1
ATOM 847 O O . ASP A 1 105 ? 1.870 -5.304 -27.676 1.00 55.16 105 ASP A O 1
ATOM 851 N N . GLN A 1 106 ? 0.062 -4.761 -26.466 1.00 69.88 106 GLN A N 1
ATOM 852 C CA . GLN A 1 106 ? 0.726 -3.785 -25.601 1.00 69.88 106 GLN A CA 1
ATOM 853 C C . GLN A 1 106 ? 1.878 -4.394 -24.776 1.00 69.88 106 GLN A C 1
ATOM 855 O O . GLN A 1 106 ? 1.860 -5.572 -24.395 1.00 69.88 106 GLN A O 1
ATOM 860 N N . VAL A 1 107 ? 2.866 -3.568 -24.414 1.00 77.62 107 VAL A N 1
ATOM 861 C CA . VAL A 1 107 ? 3.933 -3.940 -23.469 1.00 77.62 107 VAL A CA 1
ATOM 862 C C . VAL A 1 107 ? 3.346 -4.306 -22.099 1.00 77.62 107 VAL A C 1
ATOM 864 O O . VAL A 1 107 ? 2.958 -3.443 -21.315 1.00 77.62 107 VAL A O 1
ATOM 867 N N . LYS A 1 108 ? 3.341 -5.604 -21.772 1.00 83.69 108 LYS A N 1
ATOM 868 C CA . LYS A 1 108 ? 2.852 -6.134 -20.479 1.00 83.69 108 LYS A CA 1
ATOM 869 C C . LYS A 1 108 ? 3.940 -6.289 -19.427 1.00 83.69 108 LYS A C 1
ATOM 871 O O . LYS A 1 108 ? 3.640 -6.505 -18.254 1.00 83.69 108 LYS A O 1
ATOM 876 N N . ARG A 1 109 ? 5.207 -6.193 -19.831 1.00 90.62 109 ARG A N 1
ATOM 877 C CA . ARG A 1 109 ? 6.353 -6.481 -18.974 1.00 90.62 109 ARG A CA 1
ATOM 878 C C . ARG A 1 109 ? 7.456 -5.450 -19.145 1.00 90.62 109 ARG A C 1
ATOM 880 O O . ARG A 1 109 ? 7.707 -4.948 -20.238 1.00 90.62 109 ARG A O 1
ATOM 887 N N . CYS A 1 110 ? 8.118 -5.107 -18.049 1.00 92.19 110 CYS A N 1
ATOM 888 C CA . CYS A 1 110 ? 9.245 -4.188 -18.060 1.00 92.19 110 CYS A CA 1
ATOM 889 C C . CYS A 1 110 ? 10.283 -4.562 -17.001 1.00 92.19 110 CYS A C 1
ATOM 891 O O . CYS A 1 110 ? 10.001 -5.237 -16.009 1.00 92.19 110 CYS A O 1
ATOM 893 N N . GLN A 1 111 ? 11.510 -4.094 -17.198 1.00 94.75 111 GLN A N 1
ATOM 894 C CA . GLN A 1 111 ? 12.548 -4.099 -16.181 1.00 94.75 111 GLN A CA 1
ATOM 895 C C . GLN A 1 111 ? 12.746 -2.680 -15.662 1.00 94.75 111 GLN A C 1
ATOM 897 O O . GLN A 1 111 ? 13.012 -1.765 -16.433 1.00 94.75 111 GLN A O 1
ATOM 902 N N . VAL A 1 112 ? 12.689 -2.492 -14.347 1.00 93.62 112 VAL A N 1
ATOM 903 C CA . VAL A 1 112 ? 12.922 -1.189 -13.719 1.00 93.62 112 VAL A CA 1
ATOM 904 C C . VAL A 1 112 ? 14.194 -1.223 -12.900 1.00 93.62 112 VAL A C 1
ATOM 906 O O . VAL A 1 112 ? 14.418 -2.148 -12.123 1.00 93.62 112 VAL A O 1
ATOM 909 N N . MET A 1 113 ? 15.030 -0.203 -13.065 1.00 93.38 113 MET A N 1
ATOM 910 C CA . MET A 1 113 ? 16.259 -0.008 -12.306 1.00 93.38 113 MET A CA 1
ATOM 911 C C . MET A 1 113 ? 16.210 1.318 -11.562 1.00 93.38 113 MET A C 1
ATOM 913 O O . MET A 1 113 ? 16.003 2.367 -12.167 1.00 93.38 113 MET A O 1
ATOM 917 N N . LEU A 1 114 ? 16.472 1.285 -10.259 1.00 90.56 114 LEU A N 1
ATOM 918 C CA . LEU A 1 114 ? 16.572 2.485 -9.437 1.00 90.56 114 LEU A CA 1
ATOM 919 C C . LEU A 1 114 ? 18.034 2.902 -9.289 1.00 90.56 114 LEU A C 1
ATOM 921 O O . LEU A 1 114 ? 18.888 2.106 -8.893 1.00 90.56 114 LEU A O 1
ATOM 925 N N . PHE A 1 115 ? 18.317 4.167 -9.568 1.00 87.81 115 PHE A N 1
ATOM 926 C CA . PHE A 1 115 ? 19.623 4.792 -9.418 1.00 87.81 115 PHE A CA 1
ATOM 927 C C . PHE A 1 115 ? 19.579 5.849 -8.318 1.00 87.81 115 PHE A C 1
ATOM 929 O O . PHE A 1 115 ? 18.695 6.705 -8.289 1.00 87.81 115 PHE A O 1
ATOM 936 N N . GLY A 1 116 ? 20.583 5.847 -7.448 1.00 80.94 116 GLY A N 1
ATOM 937 C CA . GLY A 1 116 ? 20.759 6.886 -6.437 1.00 80.94 116 GLY A CA 1
ATOM 938 C C . GLY A 1 116 ? 22.225 7.089 -6.089 1.00 80.94 116 GLY A C 1
ATOM 939 O O . GLY A 1 116 ? 23.108 6.443 -6.653 1.00 80.94 116 GLY A O 1
ATOM 940 N N . THR A 1 117 ? 22.492 8.032 -5.194 1.00 70.56 117 THR A N 1
ATOM 941 C CA . THR A 1 117 ? 23.858 8.375 -4.787 1.00 70.56 117 THR A CA 1
ATOM 942 C C . THR A 1 117 ? 24.372 7.435 -3.708 1.00 70.56 117 THR A C 1
ATOM 944 O O . THR A 1 117 ? 23.644 7.105 -2.770 1.00 70.56 117 THR A O 1
ATOM 947 N N . VAL A 1 118 ? 25.642 7.049 -3.806 1.00 62.78 118 VAL A N 1
ATOM 948 C CA . VAL A 1 118 ? 26.329 6.302 -2.744 1.00 62.78 118 VAL A CA 1
ATOM 949 C C . VAL A 1 118 ? 26.772 7.234 -1.620 1.00 62.78 118 VAL A C 1
ATOM 951 O O . VAL A 1 118 ? 27.082 8.403 -1.849 1.00 62.78 118 VAL A O 1
ATOM 954 N N . ILE A 1 119 ? 26.842 6.702 -0.397 1.00 58.44 119 ILE A N 1
ATOM 955 C CA . ILE A 1 119 ? 27.151 7.466 0.825 1.00 58.44 119 ILE A CA 1
ATOM 956 C C . ILE A 1 119 ? 28.496 8.211 0.713 1.00 58.44 119 ILE A C 1
ATOM 958 O O . ILE A 1 119 ? 28.625 9.322 1.217 1.00 58.44 119 ILE A O 1
ATOM 962 N N . TRP A 1 120 ? 29.483 7.637 0.018 1.00 53.59 120 TRP A N 1
ATOM 963 C CA . TRP A 1 120 ? 30.829 8.210 -0.124 1.00 53.59 120 TRP A CA 1
ATOM 964 C C . TRP A 1 120 ? 31.014 9.126 -1.346 1.00 53.59 120 TRP A C 1
ATOM 966 O O . TRP A 1 120 ? 32.059 9.759 -1.471 1.00 53.59 120 TRP A O 1
ATOM 976 N N . SER A 1 121 ? 30.047 9.208 -2.268 1.00 60.22 121 SER A N 1
ATOM 977 C CA . SER A 1 121 ? 30.139 10.093 -3.437 1.00 60.22 121 SER A CA 1
ATOM 978 C C . SER A 1 121 ? 28.761 10.495 -3.949 1.00 60.22 121 SER A C 1
ATOM 980 O O . SER A 1 121 ? 28.042 9.709 -4.563 1.00 60.22 121 SER A O 1
ATOM 982 N N . LYS A 1 122 ? 28.427 11.778 -3.768 1.00 61.97 122 LYS A N 1
ATOM 983 C CA . LYS A 1 122 ? 27.195 12.378 -4.303 1.00 61.97 122 LYS A CA 1
ATOM 984 C C . LYS A 1 122 ? 27.206 12.519 -5.833 1.00 61.97 122 LYS A C 1
ATOM 986 O O . LYS A 1 122 ? 26.152 12.724 -6.424 1.00 61.97 122 LYS A O 1
ATOM 991 N N . GLN A 1 123 ? 28.377 12.429 -6.471 1.00 65.19 123 GLN A N 1
ATOM 992 C CA . GLN A 1 123 ? 28.510 12.495 -7.932 1.00 65.19 123 GLN A CA 1
ATOM 993 C C . GLN A 1 123 ? 28.314 11.125 -8.589 1.00 65.19 123 GLN A C 1
ATOM 995 O O . GLN A 1 123 ? 27.806 11.045 -9.706 1.00 65.19 123 GLN A O 1
ATOM 1000 N N . GLN A 1 124 ? 28.682 10.042 -7.900 1.00 61.50 124 GLN A N 1
ATOM 1001 C CA . GLN A 1 124 ? 28.526 8.694 -8.426 1.00 61.50 124 GLN A CA 1
ATOM 1002 C C . GLN A 1 124 ? 27.105 8.190 -8.168 1.00 61.50 124 GLN A C 1
ATOM 1004 O O . GLN A 1 124 ? 26.702 7.950 -7.028 1.00 61.50 124 GLN A O 1
ATOM 1009 N N . ARG A 1 125 ? 26.346 8.000 -9.249 1.00 67.62 125 ARG A N 1
ATOM 1010 C CA . ARG A 1 125 ? 25.068 7.294 -9.192 1.00 67.62 125 ARG A CA 1
ATOM 1011 C C . ARG A 1 125 ? 25.306 5.812 -9.408 1.00 67.62 125 ARG A C 1
ATOM 1013 O O . ARG A 1 125 ? 25.929 5.415 -10.388 1.00 67.62 125 ARG A O 1
ATOM 1020 N N . THR A 1 126 ? 24.808 4.998 -8.492 1.00 77.31 126 THR A N 1
ATOM 1021 C CA . THR A 1 126 ? 24.857 3.543 -8.611 1.00 77.31 126 THR A CA 1
ATOM 1022 C C . THR A 1 126 ? 23.456 2.986 -8.686 1.00 77.31 126 THR A C 1
ATOM 1024 O O . THR A 1 126 ? 22.517 3.538 -8.112 1.00 77.31 126 THR A O 1
ATOM 1027 N N . ARG A 1 127 ? 23.339 1.849 -9.359 1.00 81.06 127 ARG A N 1
ATOM 1028 C CA . ARG A 1 127 ? 22.131 1.041 -9.343 1.00 81.06 127 ARG A CA 1
ATOM 1029 C C . ARG A 1 127 ? 21.917 0.470 -7.940 1.00 81.06 127 ARG A C 1
ATOM 1031 O O . ARG A 1 127 ? 22.770 -0.268 -7.450 1.00 81.06 127 ARG A O 1
ATOM 1038 N N . ILE A 1 128 ? 20.803 0.839 -7.324 1.00 83.44 128 ILE A N 1
ATOM 1039 C CA . ILE A 1 128 ? 20.404 0.445 -5.970 1.00 83.44 128 ILE A CA 1
ATOM 1040 C C . ILE A 1 128 ? 19.540 -0.811 -6.032 1.00 83.44 128 ILE A C 1
ATOM 1042 O O . ILE A 1 128 ? 19.784 -1.764 -5.298 1.00 83.44 128 ILE A O 1
ATOM 1046 N N . GLU A 1 129 ? 18.565 -0.828 -6.938 1.00 86.06 129 GLU A N 1
ATOM 1047 C CA . GLU A 1 129 ? 17.544 -1.871 -7.000 1.00 86.06 129 GLU A CA 1
ATOM 1048 C C . GLU A 1 129 ? 17.162 -2.171 -8.451 1.00 86.06 129 GLU A C 1
ATOM 1050 O O . GLU A 1 129 ? 17.331 -1.326 -9.336 1.00 86.06 129 GLU A O 1
ATOM 1055 N N . ILE A 1 130 ? 16.696 -3.397 -8.695 1.00 91.06 130 ILE A N 1
ATOM 1056 C CA . ILE A 1 130 ? 16.160 -3.844 -9.980 1.00 91.06 130 ILE A CA 1
ATOM 1057 C C . ILE A 1 130 ? 14.942 -4.715 -9.706 1.00 91.06 130 ILE A C 1
ATOM 1059 O O . ILE A 1 130 ? 15.029 -5.611 -8.866 1.00 91.06 130 ILE A O 1
ATOM 1063 N N . ALA A 1 131 ? 13.874 -4.525 -10.472 1.00 91.88 131 ALA A N 1
ATOM 1064 C CA . ALA A 1 131 ? 12.792 -5.495 -10.564 1.00 91.88 131 ALA A CA 1
ATOM 1065 C C . A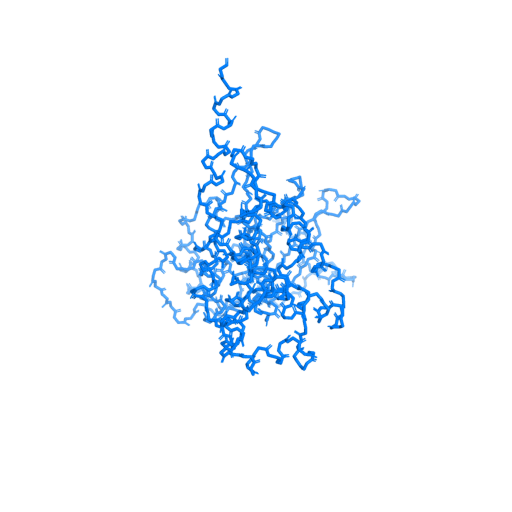LA A 1 131 ? 12.429 -5.755 -12.024 1.00 91.88 131 ALA A C 1
ATOM 1067 O O . ALA A 1 131 ? 12.629 -4.902 -12.888 1.00 91.88 131 ALA A O 1
ATOM 1068 N N . VAL A 1 132 ? 11.900 -6.945 -12.284 1.00 93.88 132 VAL A N 1
ATOM 1069 C CA . VAL A 1 132 ? 11.184 -7.255 -13.520 1.00 93.88 132 VAL A CA 1
ATOM 1070 C C . VAL A 1 132 ? 9.719 -7.361 -13.139 1.00 93.88 132 VAL A C 1
ATOM 1072 O O . VAL A 1 132 ? 9.394 -8.054 -12.176 1.00 93.88 132 VAL A O 1
ATOM 1075 N N . VAL A 1 133 ? 8.870 -6.630 -13.845 1.00 93.44 133 VAL A N 1
ATOM 1076 C CA . VAL A 1 133 ? 7.468 -6.432 -13.493 1.00 93.44 133 VAL A CA 1
ATOM 1077 C C . VAL A 1 133 ? 6.609 -6.798 -14.678 1.00 93.44 133 VAL A C 1
ATOM 1079 O O . VAL A 1 133 ? 6.877 -6.346 -15.784 1.00 93.44 133 VAL A O 1
ATOM 1082 N N . GLU A 1 134 ? 5.574 -7.583 -14.422 1.00 91.19 134 GLU A N 1
ATOM 1083 C CA . GLU A 1 134 ? 4.552 -7.950 -15.390 1.00 91.19 134 GLU A CA 1
ATOM 1084 C C . GLU A 1 134 ? 3.195 -7.485 -14.859 1.00 91.19 134 GLU A C 1
ATOM 1086 O O . GLU A 1 134 ? 2.849 -7.759 -13.706 1.00 91.19 134 GLU A O 1
ATOM 1091 N N . ALA A 1 135 ? 2.459 -6.729 -15.669 1.00 87.50 135 ALA A N 1
ATOM 1092 C CA . ALA A 1 135 ? 1.140 -6.230 -15.317 1.00 87.50 135 ALA A CA 1
ATOM 1093 C C . ALA A 1 135 ? 0.070 -7.222 -15.783 1.00 87.50 135 ALA A C 1
ATOM 1095 O O . ALA A 1 135 ? -0.090 -7.478 -16.974 1.00 87.50 135 ALA A O 1
ATOM 1096 N N . THR A 1 136 ? -0.678 -7.764 -14.826 1.00 88.81 136 THR A N 1
ATOM 1097 C CA . THR A 1 136 ? -1.925 -8.492 -15.082 1.00 88.81 136 THR A CA 1
ATOM 1098 C C . THR A 1 136 ? -3.111 -7.533 -15.019 1.00 88.81 136 THR A C 1
ATOM 1100 O O . THR A 1 136 ? -3.000 -6.450 -14.444 1.00 88.81 136 THR A O 1
ATOM 1103 N N . GLU A 1 137 ? -4.271 -7.944 -15.532 1.00 86.06 137 GLU A N 1
ATOM 1104 C CA . GLU A 1 137 ? -5.509 -7.147 -15.467 1.00 86.06 137 GLU A CA 1
ATOM 1105 C C . GLU A 1 137 ? -5.883 -6.760 -14.026 1.00 86.06 137 GLU A C 1
ATOM 1107 O O . GLU A 1 137 ? -6.269 -5.625 -13.763 1.00 86.06 137 GLU A O 1
ATOM 1112 N N . ILE A 1 138 ? -5.688 -7.670 -13.063 1.00 88.25 138 ILE A N 1
ATOM 1113 C CA . ILE A 1 138 ? -5.950 -7.408 -11.639 1.00 88.25 138 ILE A CA 1
ATOM 1114 C C . ILE A 1 138 ? -4.970 -6.364 -11.085 1.00 88.25 138 ILE A C 1
ATOM 1116 O O . ILE A 1 138 ? -5.375 -5.446 -10.371 1.00 88.25 138 ILE A O 1
ATOM 1120 N N . ILE A 1 139 ? -3.674 -6.484 -11.401 1.00 90.81 139 ILE A N 1
ATOM 1121 C CA . ILE A 1 139 ? -2.657 -5.514 -10.963 1.00 90.81 139 ILE A CA 1
ATOM 1122 C C . ILE A 1 139 ? -2.964 -4.135 -11.548 1.00 90.81 139 ILE A C 1
ATOM 1124 O O . ILE A 1 139 ? -2.924 -3.139 -10.822 1.00 90.81 139 ILE A O 1
ATOM 1128 N N . ASP A 1 140 ? -3.291 -4.091 -12.836 1.00 88.56 140 ASP A N 1
ATOM 1129 C CA . ASP A 1 140 ? -3.659 -2.882 -13.560 1.00 88.56 140 ASP A CA 1
ATOM 1130 C C . ASP A 1 140 ? -4.895 -2.207 -12.942 1.00 88.56 140 ASP A C 1
ATOM 1132 O O . ASP A 1 140 ? -4.836 -1.033 -12.561 1.00 88.56 140 ASP A O 1
ATOM 1136 N N . PHE A 1 141 ? -5.972 -2.966 -12.726 1.00 89.62 141 PHE A N 1
ATOM 1137 C CA . PHE A 1 141 ? -7.191 -2.488 -12.075 1.00 89.62 141 PHE A CA 1
ATOM 1138 C C . PHE A 1 141 ? -6.913 -1.906 -10.683 1.00 89.62 141 PHE A C 1
ATOM 1140 O O . PHE A 1 141 ? -7.289 -0.765 -10.394 1.00 89.62 141 PHE A O 1
ATOM 1147 N N . ILE A 1 142 ? -6.220 -2.654 -9.817 1.00 92.00 142 ILE A N 1
ATOM 1148 C CA . ILE A 1 142 ? -5.957 -2.219 -8.440 1.00 92.00 142 ILE A CA 1
ATOM 1149 C C . ILE A 1 142 ? -5.036 -0.994 -8.419 1.00 92.00 142 ILE A C 1
ATOM 1151 O O . ILE A 1 142 ? -5.260 -0.065 -7.635 1.00 92.00 142 ILE A O 1
ATOM 1155 N N . TYR A 1 143 ? -4.008 -0.957 -9.269 1.00 91.88 143 TYR A N 1
ATOM 1156 C CA . TYR A 1 143 ? -3.104 0.187 -9.339 1.00 91.88 143 TYR A CA 1
ATOM 1157 C C . TYR A 1 143 ? -3.823 1.444 -9.852 1.00 91.88 143 TYR A C 1
ATOM 1159 O O . TYR A 1 143 ? -3.705 2.505 -9.230 1.00 91.88 143 TYR A O 1
ATOM 1167 N N . LYS A 1 144 ? -4.652 1.339 -10.898 1.00 89.06 144 LYS A N 1
ATOM 1168 C CA . LYS A 1 144 ? -5.503 2.447 -11.371 1.00 89.06 144 LYS A CA 1
ATOM 1169 C C . LYS A 1 144 ? -6.460 2.934 -10.291 1.00 89.06 144 LYS A C 1
ATOM 1171 O O . LYS A 1 144 ? -6.539 4.138 -10.038 1.00 89.06 144 LYS A O 1
ATOM 1176 N N . LEU A 1 145 ? -7.123 2.009 -9.597 1.00 91.00 145 LEU A N 1
ATOM 1177 C CA . LEU A 1 145 ? -7.994 2.342 -8.475 1.00 91.00 145 LEU A CA 1
ATOM 1178 C C . LEU A 1 145 ? -7.228 3.094 -7.379 1.00 91.00 145 LEU A C 1
ATOM 1180 O O . LEU A 1 145 ? -7.734 4.087 -6.854 1.00 91.00 145 LEU A O 1
ATOM 1184 N N . SER A 1 146 ? -5.994 2.681 -7.073 1.00 91.25 146 SER A N 1
ATOM 1185 C CA . SER A 1 146 ? -5.157 3.372 -6.088 1.00 91.25 146 SER A CA 1
ATOM 1186 C C . SER A 1 146 ? -4.878 4.820 -6.489 1.00 91.25 146 SER A C 1
ATOM 1188 O O . SER A 1 146 ? -5.045 5.720 -5.670 1.00 91.25 146 SER A O 1
ATOM 1190 N N . ARG A 1 147 ? -4.585 5.083 -7.767 1.00 87.88 147 ARG A N 1
ATOM 1191 C CA . ARG A 1 147 ? -4.360 6.446 -8.269 1.00 87.88 147 ARG A CA 1
ATOM 1192 C C . ARG A 1 147 ? -5.610 7.323 -8.180 1.00 87.88 147 ARG A C 1
ATOM 1194 O O . ARG A 1 147 ? -5.489 8.514 -7.907 1.00 87.88 147 ARG A O 1
ATOM 1201 N N . LEU A 1 148 ? -6.796 6.748 -8.381 1.00 88.25 148 LEU A N 1
ATOM 1202 C CA . LEU A 1 148 ? -8.071 7.454 -8.201 1.00 88.25 148 LEU A CA 1
ATOM 1203 C C . LEU A 1 148 ? -8.377 7.730 -6.721 1.00 88.25 148 LEU A C 1
ATOM 1205 O O . LEU A 1 148 ? -8.944 8.771 -6.385 1.00 88.25 148 LEU A O 1
ATOM 1209 N N . CYS A 1 149 ? -8.006 6.809 -5.829 1.00 88.19 149 CYS A N 1
ATOM 1210 C CA . CYS A 1 149 ? -8.201 6.957 -4.386 1.00 88.19 149 CYS A CA 1
ATOM 1211 C C . CYS A 1 149 ? -7.194 7.920 -3.740 1.00 88.19 149 CYS A C 1
ATOM 1213 O O . CYS A 1 149 ? -7.540 8.573 -2.755 1.00 88.19 149 CYS A O 1
ATOM 1215 N N . PHE A 1 150 ? -5.985 8.029 -4.299 1.00 86.44 150 PHE A N 1
ATOM 1216 C CA . PHE A 1 150 ? -4.891 8.875 -3.813 1.00 86.44 150 PHE A CA 1
ATOM 1217 C C . PHE A 1 150 ? -4.357 9.806 -4.925 1.00 86.44 150 PHE A C 1
ATOM 1219 O O . PHE A 1 150 ? -3.201 9.694 -5.337 1.00 86.44 150 PHE A O 1
ATOM 1226 N N . PRO A 1 151 ? -5.180 10.744 -5.435 1.00 74.50 151 PRO A N 1
ATOM 1227 C CA . PRO A 1 151 ? -4.814 11.576 -6.584 1.00 74.50 151 PRO A CA 1
ATOM 1228 C C . PRO A 1 151 ? -3.813 12.692 -6.241 1.00 74.50 151 PRO A C 1
ATOM 1230 O O . PRO A 1 151 ? -3.229 13.306 -7.137 1.00 74.50 151 PRO A O 1
ATOM 1233 N N . GLU A 1 152 ? -3.625 12.999 -4.954 1.00 66.62 152 GLU A N 1
ATOM 1234 C CA . GLU A 1 152 ? -2.854 14.159 -4.515 1.00 66.62 152 GLU A CA 1
ATOM 1235 C C . GLU A 1 152 ? -1.358 14.022 -4.822 1.00 66.62 152 GLU A C 1
ATOM 1237 O O . GLU A 1 152 ? -0.637 13.206 -4.248 1.00 66.62 152 GLU A O 1
ATOM 1242 N N . ARG A 1 153 ? -0.858 14.923 -5.670 1.00 73.44 153 ARG A N 1
ATOM 1243 C CA . ARG A 1 153 ? 0.572 15.224 -5.787 1.00 73.44 153 ARG A CA 1
ATOM 1244 C C . ARG A 1 153 ? 0.852 16.497 -5.006 1.00 73.44 153 ARG A C 1
ATOM 1246 O O . ARG A 1 153 ? 0.247 17.537 -5.271 1.00 73.44 153 ARG A O 1
ATOM 1253 N N . LYS A 1 154 ? 1.785 16.443 -4.059 1.00 74.25 154 LYS A N 1
ATOM 1254 C CA . LYS A 1 154 ? 2.124 17.607 -3.232 1.00 74.25 154 LYS A CA 1
ATOM 1255 C C . LYS A 1 154 ? 3.261 18.382 -3.878 1.00 74.25 154 LYS A C 1
ATOM 1257 O O . LYS A 1 154 ? 4.345 17.842 -4.095 1.00 74.25 154 LYS A O 1
ATOM 1262 N N . ILE A 1 155 ? 3.005 19.656 -4.169 1.00 78.06 155 ILE A N 1
ATOM 1263 C CA . ILE A 1 155 ? 4.040 20.610 -4.567 1.00 78.06 155 ILE A CA 1
ATOM 1264 C C . ILE A 1 155 ? 4.556 21.281 -3.295 1.00 78.06 155 ILE A C 1
ATOM 1266 O O . ILE A 1 155 ? 3.851 22.071 -2.671 1.00 78.06 155 ILE A O 1
ATOM 1270 N N . ILE A 1 156 ? 5.784 20.961 -2.900 1.00 79.31 156 ILE A N 1
ATOM 1271 C CA . ILE A 1 156 ? 6.427 21.512 -1.706 1.00 79.31 156 ILE A CA 1
ATOM 1272 C C . ILE A 1 156 ? 7.469 22.545 -2.123 1.00 79.31 156 ILE A C 1
ATOM 1274 O O . ILE A 1 156 ? 8.347 22.260 -2.937 1.00 79.31 156 ILE A O 1
ATOM 1278 N N . LYS A 1 157 ? 7.410 23.740 -1.529 1.00 78.62 157 LYS A N 1
ATOM 1279 C CA . LYS A 1 157 ? 8.481 24.736 -1.639 1.00 78.62 157 LYS A CA 1
ATOM 1280 C C . LYS A 1 157 ? 9.635 24.345 -0.718 1.00 78.62 157 LYS A C 1
ATOM 1282 O O . LYS A 1 157 ? 9.476 24.309 0.498 1.00 78.62 157 LYS A O 1
ATOM 1287 N N . TYR A 1 158 ? 10.803 24.074 -1.288 1.00 77.81 158 TYR A N 1
ATOM 1288 C CA . TYR A 1 158 ? 12.014 23.732 -0.547 1.00 77.81 158 TYR A CA 1
ATOM 1289 C C . TYR A 1 158 ? 13.230 24.432 -1.157 1.00 77.81 158 TYR A C 1
ATOM 1291 O O . TYR A 1 158 ? 13.497 24.278 -2.348 1.00 77.81 158 TYR A O 1
ATOM 1299 N N . LYS A 1 159 ? 13.973 25.204 -0.349 1.00 78.56 159 LYS A N 1
ATOM 1300 C CA . LYS A 1 159 ? 15.168 25.964 -0.781 1.00 78.56 159 LYS A CA 1
ATOM 1301 C C . LYS A 1 159 ? 14.941 26.731 -2.100 1.00 78.56 159 LYS A C 1
ATOM 1303 O O . LYS A 1 159 ? 15.712 26.592 -3.047 1.00 78.56 159 LYS A O 1
ATOM 1308 N N . ASN A 1 160 ? 13.849 27.498 -2.170 1.00 76.19 160 ASN A N 1
ATOM 1309 C CA . ASN A 1 160 ? 13.412 28.274 -3.344 1.00 76.19 160 ASN A CA 1
ATOM 1310 C C . ASN A 1 160 ? 13.099 27.453 -4.612 1.00 76.19 160 ASN A C 1
ATOM 1312 O O . ASN A 1 160 ? 13.044 28.010 -5.706 1.00 76.19 160 ASN A O 1
ATOM 1316 N N . LYS A 1 161 ? 12.863 26.140 -4.488 1.00 80.38 161 LYS A N 1
ATOM 1317 C CA . LYS A 1 161 ? 12.418 25.269 -5.585 1.00 80.38 161 LYS A CA 1
ATOM 1318 C C . LYS A 1 161 ? 11.072 24.635 -5.258 1.00 80.38 161 LYS A C 1
ATOM 1320 O O . LYS A 1 161 ? 10.825 24.257 -4.116 1.00 80.38 161 LYS A O 1
ATOM 1325 N N . ASN A 1 162 ? 10.228 24.481 -6.272 1.00 81.44 162 ASN A N 1
ATOM 1326 C CA . ASN A 1 162 ? 9.010 23.684 -6.177 1.00 81.44 162 ASN A CA 1
ATOM 1327 C C . ASN A 1 162 ? 9.371 22.219 -6.447 1.00 81.44 162 ASN A C 1
ATOM 1329 O O . ASN A 1 162 ? 9.884 21.893 -7.517 1.00 81.44 162 ASN A O 1
ATOM 1333 N N . LEU A 1 163 ? 9.143 21.347 -5.470 1.00 81.06 163 LEU A N 1
ATOM 1334 C CA . LEU A 1 163 ? 9.375 19.910 -5.576 1.00 81.06 163 LEU A CA 1
ATOM 1335 C C . LEU A 1 163 ? 8.040 19.180 -5.636 1.00 81.06 163 LEU A C 1
ATOM 1337 O O . LEU A 1 163 ? 7.152 19.468 -4.842 1.00 81.06 163 LEU A O 1
ATOM 1341 N N . ILE A 1 164 ? 7.927 18.209 -6.538 1.00 82.19 164 ILE A N 1
ATOM 1342 C CA . ILE A 1 164 ? 6.767 17.321 -6.613 1.00 82.19 164 ILE A CA 1
ATOM 1343 C C . ILE A 1 164 ? 7.064 16.044 -5.853 1.00 82.19 164 ILE A C 1
ATOM 1345 O O . ILE A 1 164 ? 8.097 15.402 -6.072 1.00 82.19 164 ILE A O 1
ATOM 1349 N N . ILE A 1 165 ? 6.133 15.687 -4.980 1.00 80.44 165 ILE A N 1
ATOM 1350 C CA . ILE A 1 165 ? 6.140 14.441 -4.232 1.00 80.44 165 ILE A CA 1
ATOM 1351 C C . ILE A 1 165 ? 4.828 13.729 -4.540 1.00 80.44 165 ILE A C 1
ATOM 1353 O O . ILE A 1 165 ? 3.746 14.279 -4.315 1.00 80.44 165 ILE A O 1
ATOM 1357 N N . SER A 1 166 ? 4.951 12.528 -5.097 1.00 82.31 166 SER A N 1
ATOM 1358 C CA . SER A 1 166 ? 3.828 11.615 -5.318 1.00 82.31 166 SER A CA 1
ATOM 1359 C C . SER A 1 166 ? 3.287 11.108 -3.983 1.00 82.31 166 SER A C 1
ATOM 1361 O O . SER A 1 166 ? 3.875 11.377 -2.944 1.00 82.31 166 SER A O 1
ATOM 1363 N N . ASP A 1 167 ? 2.161 10.409 -3.973 1.00 84.38 167 ASP A N 1
ATOM 1364 C CA . ASP A 1 167 ? 1.608 9.861 -2.737 1.00 84.38 167 ASP A CA 1
ATOM 1365 C C . ASP A 1 167 ? 2.387 8.616 -2.255 1.00 84.38 167 ASP A C 1
ATOM 1367 O O . ASP A 1 167 ? 2.748 7.752 -3.051 1.00 84.38 167 ASP A O 1
ATOM 1371 N N . VAL A 1 168 ? 2.645 8.516 -0.943 1.00 85.88 168 VAL A N 1
ATOM 1372 C CA . VAL A 1 168 ? 3.425 7.406 -0.341 1.00 85.88 168 VAL A CA 1
ATOM 1373 C C . VAL A 1 168 ? 2.687 6.077 -0.498 1.00 85.88 168 VAL A C 1
ATOM 1375 O O . VAL A 1 168 ? 3.299 5.019 -0.652 1.00 85.88 168 VAL A O 1
ATOM 1378 N N . PHE A 1 169 ? 1.363 6.126 -0.381 1.00 87.00 169 PHE A N 1
ATOM 1379 C CA . PHE A 1 169 ? 0.513 4.953 -0.291 1.00 87.00 169 PHE A CA 1
ATOM 1380 C C . PHE A 1 169 ? 0.373 4.279 -1.653 1.00 87.00 169 PHE A C 1
ATOM 1382 O O . PHE A 1 169 ? 0.464 3.058 -1.736 1.00 87.00 169 PHE A O 1
ATOM 1389 N N . THR A 1 170 ? 0.271 5.076 -2.718 1.00 89.06 170 THR A N 1
ATOM 1390 C CA . THR A 1 170 ? 0.331 4.602 -4.109 1.00 89.06 170 THR A CA 1
ATOM 1391 C C . THR A 1 170 ? 1.617 3.811 -4.368 1.00 89.06 170 THR A C 1
ATOM 1393 O O . THR A 1 170 ? 1.560 2.716 -4.922 1.00 89.06 170 THR A O 1
ATOM 1396 N N . GLY A 1 171 ? 2.767 4.299 -3.892 1.00 90.81 171 GLY A N 1
ATOM 1397 C CA . GLY A 1 171 ? 4.044 3.587 -4.010 1.00 90.81 171 GLY A CA 1
ATOM 1398 C C . GLY A 1 171 ? 4.097 2.283 -3.235 1.00 90.81 171 GLY A C 1
ATOM 1399 O O . GLY A 1 171 ? 4.525 1.258 -3.760 1.00 90.81 171 GLY A O 1
ATOM 1400 N N . ALA A 1 172 ? 3.606 2.293 -1.998 1.00 91.38 172 ALA A N 1
ATOM 1401 C CA . ALA A 1 172 ? 3.547 1.081 -1.192 1.00 91.38 172 ALA A CA 1
ATOM 1402 C C . ALA A 1 172 ? 2.605 0.025 -1.792 1.00 91.38 172 ALA A C 1
ATOM 1404 O O . ALA A 1 172 ? 2.956 -1.153 -1.828 1.00 91.38 172 ALA A O 1
ATOM 1405 N N . ILE A 1 173 ? 1.443 0.446 -2.305 1.00 92.94 173 ILE A N 1
ATOM 1406 C CA . ILE A 1 173 ? 0.520 -0.428 -3.037 1.00 92.94 173 ILE A CA 1
ATOM 1407 C C . ILE A 1 173 ? 1.221 -1.012 -4.262 1.00 92.94 173 ILE A C 1
ATOM 1409 O O . ILE A 1 173 ? 1.209 -2.226 -4.440 1.00 92.94 173 ILE A O 1
ATOM 1413 N N . ALA A 1 174 ? 1.869 -0.179 -5.076 1.00 93.88 174 ALA A N 1
ATOM 1414 C CA . ALA A 1 174 ? 2.546 -0.639 -6.279 1.00 93.88 174 ALA A CA 1
ATOM 1415 C C . ALA A 1 174 ? 3.664 -1.647 -5.964 1.00 93.88 174 ALA A C 1
ATOM 1417 O O . ALA A 1 174 ? 3.733 -2.705 -6.584 1.00 93.88 174 ALA A O 1
ATOM 1418 N N . ASP A 1 175 ? 4.486 -1.381 -4.947 1.00 94.12 175 ASP A N 1
ATOM 1419 C CA . ASP A 1 175 ? 5.532 -2.310 -4.507 1.00 94.12 175 ASP A CA 1
ATOM 1420 C C . ASP A 1 175 ? 4.962 -3.643 -4.005 1.00 94.12 175 ASP A C 1
ATOM 1422 O O . ASP A 1 175 ? 5.583 -4.688 -4.212 1.00 94.12 175 ASP A O 1
ATOM 1426 N N . ASN A 1 176 ? 3.803 -3.628 -3.340 1.00 94.00 176 ASN A N 1
ATOM 1427 C CA . ASN A 1 176 ? 3.123 -4.851 -2.921 1.00 94.00 176 ASN A CA 1
ATOM 1428 C C . ASN A 1 176 ? 2.642 -5.657 -4.126 1.00 94.00 176 ASN A C 1
ATOM 1430 O O . ASN A 1 176 ? 2.935 -6.850 -4.201 1.00 94.00 176 ASN A O 1
ATOM 1434 N N . LEU A 1 177 ? 1.961 -5.003 -5.071 1.00 93.88 177 LEU A N 1
ATOM 1435 C CA . LEU A 1 177 ? 1.426 -5.645 -6.272 1.00 93.88 177 LEU A CA 1
ATOM 1436 C C . LEU A 1 177 ? 2.539 -6.286 -7.104 1.00 93.88 177 LEU A C 1
ATOM 1438 O O . LEU A 1 177 ? 2.434 -7.453 -7.472 1.00 93.88 177 LEU A O 1
ATOM 1442 N N . VAL A 1 178 ? 3.650 -5.572 -7.311 1.00 93.69 178 VAL A N 1
ATOM 1443 C CA . VAL A 1 178 ? 4.829 -6.094 -8.025 1.00 93.69 178 VAL A CA 1
ATOM 1444 C C . VAL A 1 178 ? 5.433 -7.320 -7.333 1.00 93.69 178 VAL A C 1
ATOM 1446 O O . VAL A 1 178 ? 5.964 -8.211 -7.992 1.00 93.69 178 VAL A O 1
ATOM 1449 N N . LYS A 1 179 ? 5.348 -7.397 -6.002 1.00 92.69 179 LYS A N 1
ATOM 1450 C CA . LYS A 1 179 ? 5.826 -8.544 -5.213 1.00 92.69 179 LYS A CA 1
ATOM 1451 C C . LYS A 1 179 ? 4.801 -9.681 -5.110 1.00 92.69 179 LYS A C 1
ATOM 1453 O O . LYS A 1 179 ? 5.089 -10.677 -4.450 1.00 92.69 179 LYS A O 1
ATOM 1458 N N . GLY A 1 180 ? 3.622 -9.541 -5.720 1.00 91.00 180 GLY A N 1
ATOM 1459 C CA . GLY A 1 180 ? 2.533 -10.516 -5.628 1.00 91.00 180 GLY A CA 1
ATOM 1460 C C . GLY A 1 180 ? 1.804 -10.511 -4.281 1.00 91.00 180 GLY A C 1
ATOM 1461 O O . GLY A 1 180 ? 1.102 -11.467 -3.953 1.00 91.00 180 GLY A O 1
ATOM 1462 N N . PHE A 1 181 ? 1.967 -9.459 -3.478 1.00 91.31 181 PHE A N 1
ATOM 1463 C CA . PHE A 1 181 ? 1.206 -9.282 -2.247 1.00 91.31 181 PHE A CA 1
ATOM 1464 C C . PHE A 1 181 ? -0.110 -8.537 -2.514 1.00 91.31 181 PHE A C 1
ATOM 1466 O O . PHE A 1 181 ? -0.182 -7.718 -3.433 1.00 91.31 181 PHE A O 1
ATOM 1473 N N . PRO A 1 182 ? -1.145 -8.743 -1.676 1.00 91.19 182 PRO A N 1
ATOM 1474 C CA . PRO A 1 182 ? -2.325 -7.886 -1.683 1.00 91.19 182 PRO A CA 1
ATOM 1475 C C . PRO A 1 182 ? -1.936 -6.413 -1.531 1.00 91.19 182 PRO A C 1
ATOM 1477 O O . PRO A 1 182 ? -0.998 -6.095 -0.795 1.00 91.19 182 PRO A O 1
ATOM 1480 N N . TRP A 1 183 ? -2.697 -5.507 -2.154 1.00 92.38 183 TRP A N 1
ATOM 1481 C CA . TRP A 1 183 ? -2.420 -4.060 -2.127 1.00 92.38 183 TRP A CA 1
ATOM 1482 C C . TRP A 1 183 ? -2.210 -3.513 -0.716 1.00 92.38 183 TRP A C 1
ATOM 1484 O O . TRP A 1 183 ? -1.436 -2.583 -0.495 1.00 92.38 183 TRP A O 1
ATOM 1494 N N . TRP A 1 184 ? -2.893 -4.127 0.243 1.00 89.94 184 TRP A N 1
ATOM 1495 C CA . TRP A 1 184 ? -2.948 -3.693 1.617 1.00 89.94 184 TRP A CA 1
ATOM 1496 C C . TRP A 1 184 ? -1.873 -4.290 2.539 1.00 89.94 184 TRP A C 1
ATOM 1498 O O . TRP A 1 184 ? -1.761 -3.890 3.702 1.00 89.94 184 TRP A O 1
ATOM 1508 N N . ALA A 1 185 ? -1.072 -5.239 2.051 1.00 89.25 185 ALA A N 1
ATOM 1509 C CA . ALA A 1 185 ? -0.028 -5.888 2.840 1.00 89.25 185 ALA A CA 1
ATOM 1510 C C . ALA A 1 185 ? 1.035 -4.883 3.308 1.00 89.25 185 ALA A C 1
ATOM 1512 O O . ALA A 1 185 ? 1.317 -3.897 2.634 1.00 89.25 185 ALA A O 1
ATOM 1513 N N . ASN A 1 186 ? 1.668 -5.105 4.461 1.00 84.38 186 ASN A N 1
ATOM 1514 C CA . ASN A 1 186 ? 2.805 -4.300 4.937 1.00 84.38 186 ASN A CA 1
ATOM 1515 C C . ASN A 1 186 ? 2.546 -2.791 5.123 1.00 84.38 186 ASN A C 1
ATOM 1517 O O . ASN A 1 186 ? 3.458 -2.065 5.533 1.00 84.38 186 ASN A O 1
ATOM 1521 N N . LEU A 1 187 ? 1.324 -2.295 4.906 1.00 81.62 187 LEU A N 1
ATOM 1522 C CA . LEU A 1 187 ? 0.998 -0.876 5.052 1.00 81.62 187 LEU A CA 1
ATOM 1523 C C . LEU A 1 187 ? 1.213 -0.383 6.485 1.00 81.62 187 LEU A C 1
ATOM 1525 O O . LEU A 1 187 ? 1.496 0.795 6.699 1.00 81.62 187 LEU A O 1
ATOM 1529 N N . TYR A 1 188 ? 1.176 -1.286 7.475 1.00 77.75 188 TYR A N 1
ATOM 1530 C CA . TYR A 1 188 ? 1.527 -0.996 8.869 1.00 77.75 188 TYR A CA 1
ATOM 1531 C C . TYR A 1 188 ? 2.889 -0.299 9.026 1.00 77.75 188 TYR A C 1
ATOM 1533 O O . TYR A 1 188 ? 3.094 0.462 9.975 1.00 77.75 188 TYR A O 1
ATOM 1541 N N . THR A 1 189 ? 3.828 -0.539 8.106 1.00 81.19 189 THR A N 1
ATOM 1542 C CA . THR A 1 189 ? 5.148 0.105 8.108 1.00 81.19 189 THR A CA 1
ATOM 1543 C C . THR A 1 189 ? 5.046 1.620 7.916 1.00 81.19 189 THR A C 1
ATOM 1545 O O . THR A 1 189 ? 5.773 2.366 8.577 1.00 81.19 189 THR A O 1
ATOM 1548 N N . ILE A 1 190 ? 4.084 2.079 7.110 1.00 78.75 190 ILE A N 1
ATOM 1549 C CA . ILE A 1 190 ? 3.752 3.496 6.921 1.00 78.75 190 ILE A CA 1
ATOM 1550 C C . ILE A 1 190 ? 3.128 4.046 8.205 1.00 78.75 190 ILE A C 1
ATOM 1552 O O . ILE A 1 190 ? 3.570 5.077 8.712 1.00 78.75 190 ILE A O 1
ATOM 1556 N N . PHE A 1 191 ? 2.166 3.318 8.787 1.00 73.31 191 PHE A N 1
ATOM 1557 C CA . PHE A 1 191 ? 1.476 3.723 10.019 1.00 73.31 191 PHE A CA 1
ATOM 1558 C C . PHE A 1 191 ? 2.413 3.846 11.230 1.00 73.31 191 PHE A C 1
ATOM 1560 O O . PHE A 1 191 ? 2.179 4.669 12.117 1.00 73.31 191 PHE A O 1
ATOM 1567 N N . LYS A 1 192 ? 3.506 3.072 11.266 1.00 72.50 192 LYS A N 1
ATOM 1568 C CA . LYS A 1 192 ? 4.539 3.172 12.310 1.00 72.50 192 LYS A CA 1
ATOM 1569 C C . LYS A 1 192 ? 5.296 4.504 12.255 1.00 72.50 192 LYS A C 1
ATOM 1571 O O . LYS A 1 192 ? 5.780 4.980 13.285 1.00 72.50 192 LYS A O 1
ATOM 1576 N N . ASN A 1 193 ? 5.415 5.114 11.077 1.00 75.00 193 ASN A N 1
ATOM 1577 C CA . ASN A 1 193 ? 6.123 6.373 10.909 1.00 75.00 193 ASN A CA 1
ATOM 1578 C C . ASN A 1 193 ? 5.162 7.562 11.055 1.00 75.00 193 ASN A C 1
ATOM 1580 O O . ASN A 1 193 ? 4.406 7.884 10.142 1.00 75.00 193 ASN A O 1
ATOM 1584 N N . LYS A 1 194 ? 5.254 8.281 12.182 1.00 70.50 194 LYS A N 1
ATOM 1585 C CA . LYS A 1 194 ? 4.412 9.458 12.470 1.00 70.50 194 LYS A CA 1
ATOM 1586 C C . LYS A 1 194 ? 4.444 10.529 11.373 1.00 70.50 194 LYS A C 1
ATOM 1588 O O . LYS A 1 194 ? 3.450 11.224 11.197 1.00 70.50 194 LYS A O 1
ATOM 1593 N N . SER A 1 195 ? 5.569 10.692 10.669 1.00 71.56 195 SER A N 1
ATOM 1594 C CA . SER A 1 195 ? 5.686 11.686 9.591 1.00 71.56 195 SER A CA 1
ATOM 1595 C C . SER A 1 195 ? 4.889 11.286 8.348 1.00 71.56 195 SER A C 1
ATOM 1597 O O . SER A 1 195 ? 4.220 12.132 7.763 1.00 71.56 195 SER A O 1
ATOM 1599 N N . LEU A 1 196 ? 4.889 9.995 8.005 1.00 70.62 196 LEU A N 1
ATOM 1600 C CA . LEU A 1 196 ? 4.151 9.457 6.862 1.00 70.62 196 LEU A CA 1
ATOM 1601 C C . LEU A 1 196 ? 2.663 9.293 7.176 1.00 70.62 196 LEU A C 1
ATOM 1603 O O . LEU A 1 196 ? 1.832 9.535 6.312 1.00 70.62 196 LEU A O 1
ATOM 1607 N N . LEU A 1 197 ? 2.319 8.970 8.426 1.00 69.69 197 LEU A N 1
ATOM 1608 C CA . LEU A 1 197 ? 0.934 8.855 8.888 1.00 69.69 197 LEU A CA 1
ATOM 1609 C C . LEU A 1 197 ? 0.114 10.127 8.614 1.00 69.69 197 LEU A C 1
ATOM 1611 O O . LEU A 1 197 ? -1.049 10.034 8.239 1.00 69.69 197 LEU A O 1
ATOM 1615 N N . LYS A 1 198 ? 0.721 11.312 8.770 1.00 68.88 198 LYS A N 1
ATOM 1616 C CA . LYS A 1 198 ? 0.071 12.608 8.494 1.00 68.88 198 LYS A CA 1
ATOM 1617 C C . LYS A 1 198 ? -0.280 12.814 7.020 1.00 68.88 198 LYS A C 1
ATOM 1619 O O . LYS A 1 198 ? -1.066 13.698 6.707 1.00 68.88 198 LYS A O 1
ATOM 1624 N N . LEU A 1 199 ? 0.344 12.055 6.123 1.00 67.25 199 LEU A N 1
ATOM 1625 C CA . LEU A 1 199 ? 0.121 12.165 4.685 1.00 67.25 199 LEU A CA 1
ATOM 1626 C C . LEU A 1 199 ? -1.048 11.295 4.214 1.00 67.25 199 LEU A C 1
ATOM 1628 O O . LEU A 1 199 ? -1.466 11.452 3.075 1.00 67.25 199 LEU A O 1
ATOM 1632 N N . ILE A 1 200 ? -1.574 10.414 5.070 1.00 67.88 200 ILE A N 1
ATOM 1633 C CA . ILE A 1 200 ? -2.640 9.479 4.714 1.00 67.88 200 ILE A CA 1
ATOM 1634 C C . ILE A 1 200 ? -3.993 10.186 4.773 1.00 67.88 200 ILE A C 1
ATOM 1636 O O . ILE A 1 200 ? -4.428 10.640 5.834 1.00 67.88 200 ILE A O 1
ATOM 1640 N N . THR A 1 201 ? -4.691 10.206 3.642 1.00 68.75 201 THR A N 1
ATOM 1641 C CA . THR A 1 201 ? -6.100 10.595 3.560 1.00 68.75 201 THR A CA 1
ATOM 1642 C C . THR A 1 201 ? -6.981 9.400 3.920 1.00 68.75 201 THR A C 1
ATOM 1644 O O . THR A 1 201 ? -6.972 8.386 3.214 1.00 68.75 201 THR A O 1
ATOM 1647 N N . ASN A 1 202 ? -7.759 9.514 5.000 1.00 74.12 202 ASN A N 1
ATOM 1648 C CA . ASN A 1 202 ? -8.668 8.456 5.459 1.00 74.12 202 ASN A CA 1
ATOM 1649 C C . ASN A 1 202 ? -9.636 7.993 4.351 1.00 74.12 202 ASN A C 1
ATOM 1651 O O . ASN A 1 202 ? -9.874 6.794 4.190 1.00 74.12 202 ASN A O 1
ATOM 1655 N N . ASP A 1 203 ? -10.121 8.936 3.543 1.00 83.12 203 ASP A N 1
ATOM 1656 C CA . ASP A 1 203 ? -11.076 8.683 2.464 1.00 83.12 203 ASP A CA 1
ATOM 1657 C C . ASP A 1 203 ? -10.501 7.815 1.345 1.00 83.12 203 ASP A C 1
ATOM 1659 O O . ASP A 1 203 ? -11.205 6.964 0.807 1.00 83.12 203 ASP A O 1
ATOM 1663 N N . GLY A 1 204 ? -9.219 7.985 1.010 1.00 85.94 204 GLY A N 1
ATOM 1664 C CA . GLY A 1 204 ? -8.565 7.179 -0.021 1.00 85.94 204 GLY A CA 1
ATOM 1665 C C . GLY A 1 204 ? -8.498 5.704 0.377 1.00 85.94 204 GLY A C 1
ATOM 1666 O O . GLY A 1 204 ? -8.874 4.826 -0.398 1.00 85.94 204 GLY A O 1
ATOM 1667 N N . VAL A 1 205 ? -8.125 5.418 1.631 1.00 88.25 205 VAL A N 1
ATOM 1668 C CA . VAL A 1 205 ? -8.096 4.039 2.150 1.00 88.25 205 VAL A CA 1
ATOM 1669 C C . VAL A 1 205 ? -9.508 3.454 2.212 1.00 88.25 205 VAL A C 1
ATOM 1671 O O . VAL A 1 205 ? -9.711 2.295 1.855 1.00 88.25 205 VAL A O 1
ATOM 1674 N N . TYR A 1 206 ? -10.499 4.250 2.620 1.00 89.12 206 TYR A N 1
ATOM 1675 C CA . TYR A 1 206 ? -11.894 3.816 2.624 1.00 89.12 206 TYR A CA 1
ATOM 1676 C C . TYR A 1 206 ? -12.403 3.470 1.214 1.00 89.12 206 TYR A C 1
ATOM 1678 O O . TYR A 1 206 ? -12.966 2.390 1.023 1.00 89.12 206 TYR A O 1
ATOM 1686 N N . LYS A 1 207 ? -12.150 4.327 0.215 1.00 90.00 207 LYS A N 1
ATOM 1687 C CA . LYS A 1 207 ? -12.507 4.079 -1.195 1.00 90.00 207 LYS A CA 1
ATOM 1688 C C . LYS A 1 207 ? -11.834 2.819 -1.741 1.00 90.00 207 LYS A C 1
ATOM 1690 O O . LYS A 1 207 ? -12.507 2.020 -2.388 1.00 90.00 207 LYS A O 1
ATOM 1695 N N . MET A 1 208 ? -10.559 2.591 -1.413 1.00 92.06 208 MET A N 1
ATOM 1696 C CA . MET A 1 208 ? -9.868 1.343 -1.759 1.00 92.06 208 MET A CA 1
ATOM 1697 C C . MET A 1 208 ? -10.591 0.123 -1.185 1.00 92.06 208 MET A C 1
ATOM 1699 O O . MET A 1 208 ? -10.822 -0.839 -1.906 1.00 92.06 208 MET A O 1
ATOM 1703 N N . ILE A 1 209 ? -11.001 0.146 0.087 1.00 91.12 209 ILE A N 1
ATOM 1704 C CA . ILE A 1 209 ? -11.699 -0.994 0.712 1.00 91.12 209 ILE A CA 1
ATOM 1705 C C . ILE A 1 209 ? -13.044 -1.283 0.037 1.00 91.12 209 ILE A C 1
ATOM 1707 O O . ILE A 1 209 ? -13.410 -2.451 -0.101 1.00 91.12 209 ILE A O 1
ATOM 1711 N N . GLN A 1 210 ? -13.784 -0.245 -0.364 1.00 88.94 210 GLN A N 1
ATOM 1712 C CA . GLN A 1 210 ? -15.095 -0.421 -0.996 1.00 88.94 210 GLN A CA 1
ATOM 1713 C C . GLN A 1 210 ? -14.997 -0.950 -2.427 1.00 88.94 210 GLN A C 1
ATOM 1715 O O . GLN A 1 210 ? -15.788 -1.817 -2.790 1.00 88.94 210 GLN A O 1
ATOM 1720 N N . ASN A 1 211 ? -14.032 -0.444 -3.197 1.00 90.31 211 ASN A N 1
ATOM 1721 C CA . ASN A 1 211 ? -13.967 -0.646 -4.644 1.00 90.31 211 ASN A CA 1
ATOM 1722 C C . ASN A 1 211 ? -12.935 -1.698 -5.085 1.00 90.31 211 ASN A C 1
ATOM 1724 O O . ASN A 1 211 ? -12.890 -2.028 -6.264 1.00 90.31 211 ASN A O 1
ATOM 1728 N N . SER A 1 212 ? -12.084 -2.196 -4.179 1.00 88.06 212 SER A N 1
ATOM 1729 C CA . SER A 1 212 ? -11.126 -3.263 -4.502 1.00 88.06 212 SER A CA 1
ATOM 1730 C C . SER A 1 212 ? -11.742 -4.653 -4.389 1.00 88.06 212 SER A C 1
ATOM 1732 O O . SER A 1 212 ? -12.664 -4.892 -3.604 1.00 88.06 212 SER A O 1
ATOM 1734 N N . GLU A 1 213 ? -11.176 -5.582 -5.153 1.00 83.81 213 GLU A N 1
ATOM 1735 C CA . GLU A 1 213 ? -11.459 -7.006 -5.032 1.00 83.81 213 GLU A CA 1
ATOM 1736 C C . GLU A 1 213 ? -10.772 -7.590 -3.791 1.00 83.81 213 GLU A C 1
ATOM 1738 O O . GLU A 1 213 ? -9.622 -7.266 -3.472 1.00 83.81 213 GLU A O 1
ATOM 1743 N N . TRP A 1 214 ? -11.490 -8.460 -3.079 1.00 83.75 214 TRP A N 1
ATOM 1744 C CA . TRP A 1 214 ? -11.010 -9.133 -1.875 1.00 83.75 214 TRP A CA 1
ATOM 1745 C C . TRP A 1 214 ? -10.997 -10.640 -2.099 1.00 83.75 214 TRP A C 1
ATOM 1747 O O . TRP A 1 214 ? -12.011 -11.224 -2.463 1.00 83.75 214 TRP A O 1
ATOM 1757 N N . ASN A 1 215 ? -9.865 -11.280 -1.802 1.00 77.50 215 ASN A N 1
ATOM 1758 C CA . ASN A 1 215 ? -9.720 -12.732 -1.957 1.00 77.50 215 ASN A CA 1
ATOM 1759 C C . ASN A 1 215 ? -10.631 -13.522 -1.002 1.00 77.50 215 ASN A C 1
ATOM 1761 O O . ASN A 1 215 ? -10.994 -14.656 -1.289 1.00 77.50 215 ASN A O 1
ATOM 1765 N N . LEU A 1 216 ? -10.948 -12.946 0.162 1.00 83.00 216 LEU A N 1
ATOM 1766 C CA . LEU A 1 216 ? -11.764 -13.567 1.202 1.00 83.00 216 LEU A CA 1
ATOM 1767 C C . LEU A 1 216 ? -12.710 -12.522 1.799 1.00 83.00 216 LEU A C 1
ATOM 1769 O O . LEU A 1 216 ? -12.248 -11.533 2.373 1.00 83.00 216 LEU A O 1
ATOM 1773 N N . GLU A 1 217 ? -14.021 -12.767 1.740 1.00 85.69 217 GLU A N 1
ATOM 1774 C CA . GLU A 1 217 ? -15.032 -11.858 2.312 1.00 85.69 217 GLU A CA 1
ATOM 1775 C C . GLU A 1 217 ? -14.843 -11.669 3.829 1.00 85.69 217 GLU A C 1
ATOM 1777 O O . GLU A 1 217 ? -15.067 -10.579 4.363 1.00 85.69 217 GLU A O 1
ATOM 1782 N N . SER A 1 218 ? -14.302 -12.681 4.518 1.00 87.25 218 SER A N 1
ATOM 1783 C CA . SER A 1 218 ? -13.954 -12.607 5.942 1.00 87.25 218 SER A CA 1
ATOM 1784 C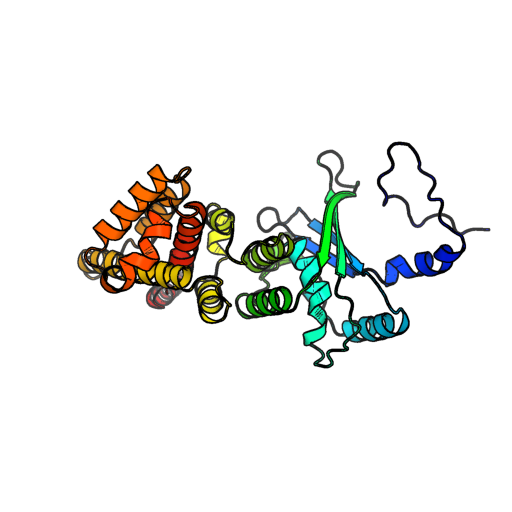 C . SER A 1 218 ? -12.980 -11.466 6.264 1.00 87.25 218 SER A C 1
ATOM 1786 O O . SER A 1 218 ? -13.064 -10.880 7.342 1.00 87.25 218 SER A O 1
ATOM 1788 N N . GLN A 1 219 ? -12.104 -11.068 5.332 1.00 90.50 219 GLN A N 1
ATOM 1789 C CA . GLN A 1 219 ? -11.202 -9.923 5.518 1.00 90.50 219 GLN A CA 1
ATOM 1790 C C . GLN A 1 219 ? -11.977 -8.599 5.551 1.00 90.50 219 GLN A C 1
ATOM 1792 O O . GLN A 1 219 ? -11.720 -7.741 6.401 1.00 90.50 219 GLN A O 1
ATOM 1797 N N . LYS A 1 220 ? -12.974 -8.447 4.672 1.00 90.00 220 LYS A N 1
ATOM 1798 C CA . LYS A 1 220 ? -13.849 -7.268 4.627 1.00 90.00 220 LYS A CA 1
ATOM 1799 C C . LYS A 1 220 ? -14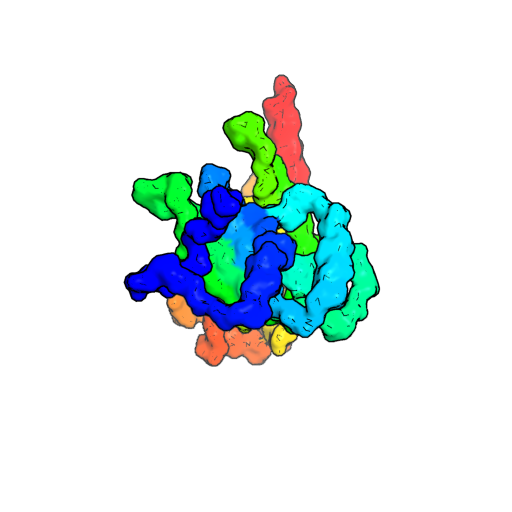.757 -7.214 5.855 1.00 90.00 220 LYS A C 1
ATOM 1801 O O . LYS A 1 220 ? -14.915 -6.148 6.456 1.00 90.00 220 LYS A O 1
ATOM 1806 N N . LEU A 1 221 ? -15.305 -8.355 6.275 1.00 92.00 221 LEU A N 1
ATOM 1807 C CA . LEU A 1 221 ? -16.075 -8.472 7.518 1.00 92.00 221 LEU A CA 1
ATOM 1808 C C . LEU A 1 221 ? -15.227 -8.137 8.748 1.00 92.00 221 LEU A C 1
ATOM 1810 O O . LEU A 1 221 ? -15.699 -7.418 9.629 1.00 92.00 221 LEU A O 1
ATOM 1814 N N . PHE A 1 222 ? -13.963 -8.565 8.779 1.00 93.56 222 PHE A N 1
ATOM 1815 C CA . PHE A 1 222 ? -13.038 -8.240 9.862 1.00 93.56 222 PHE A CA 1
ATOM 1816 C C . PHE A 1 222 ? -12.818 -6.727 9.982 1.00 93.56 222 PHE A C 1
ATOM 1818 O O . PHE A 1 222 ? -12.932 -6.167 11.074 1.00 93.56 222 PHE A O 1
ATOM 1825 N N . ILE A 1 223 ? -12.590 -6.036 8.859 1.00 93.12 223 ILE A N 1
ATOM 1826 C CA . ILE A 1 223 ? -12.473 -4.569 8.838 1.00 93.12 223 ILE A CA 1
ATOM 1827 C C . ILE A 1 223 ? -13.753 -3.913 9.369 1.00 93.12 223 ILE A C 1
ATOM 1829 O O . ILE A 1 223 ? -13.676 -3.022 10.218 1.00 93.12 223 ILE A O 1
ATOM 1833 N N . LYS A 1 224 ? -14.931 -4.368 8.923 1.00 92.88 224 LYS A N 1
ATOM 1834 C CA . LYS A 1 224 ? -16.217 -3.832 9.397 1.00 92.88 224 LYS A CA 1
ATOM 1835 C C . LYS A 1 224 ? -16.414 -4.067 10.902 1.00 92.88 224 LYS A C 1
ATOM 1837 O O . LYS A 1 224 ? -16.872 -3.160 11.596 1.00 92.88 224 LYS A O 1
ATOM 1842 N N . ALA A 1 225 ? -16.021 -5.229 11.429 1.00 94.75 225 ALA A N 1
ATOM 1843 C CA . ALA A 1 225 ? -16.051 -5.515 12.865 1.00 94.75 225 ALA A CA 1
ATOM 1844 C C . ALA A 1 225 ? -15.129 -4.564 13.649 1.00 94.75 225 ALA A C 1
ATOM 1846 O O . ALA A 1 225 ? -15.519 -4.029 14.690 1.00 94.75 225 ALA A O 1
ATOM 1847 N N . CYS A 1 226 ? -13.933 -4.279 13.123 1.00 94.94 226 CYS A N 1
ATOM 1848 C CA . CYS A 1 226 ? -13.041 -3.267 13.685 1.00 94.94 226 CYS A CA 1
ATOM 1849 C C . CYS A 1 226 ? -13.654 -1.858 13.632 1.00 94.94 226 CYS A C 1
ATOM 1851 O O . CYS A 1 226 ? -13.558 -1.130 14.618 1.00 94.94 226 CYS A O 1
ATOM 1853 N N . HIS A 1 227 ? -14.321 -1.466 12.541 1.00 94.19 227 HIS A N 1
ATOM 1854 C CA . HIS A 1 227 ? -15.037 -0.184 12.468 1.00 94.19 227 HIS A CA 1
ATOM 1855 C C . HIS A 1 227 ? -16.170 -0.092 13.494 1.00 94.19 227 HIS A C 1
ATOM 1857 O O . HIS A 1 227 ? -16.306 0.942 14.150 1.00 94.19 227 HIS A O 1
ATOM 1863 N N . GLU A 1 228 ? -16.948 -1.160 13.694 1.00 95.00 228 GLU A N 1
ATOM 1864 C CA . GLU A 1 228 ? -17.974 -1.203 14.744 1.00 95.00 228 GLU A CA 1
ATOM 1865 C C . GLU A 1 228 ? -17.343 -1.041 16.138 1.00 95.00 228 GLU A C 1
ATOM 1867 O O . GLU A 1 228 ? -17.839 -0.263 16.961 1.00 95.00 228 GLU A O 1
ATOM 1872 N N . ALA A 1 229 ? -16.212 -1.708 16.384 1.00 95.25 229 ALA A N 1
ATOM 1873 C CA . ALA A 1 229 ? -15.472 -1.586 17.634 1.00 95.25 229 ALA A CA 1
ATOM 1874 C C . ALA A 1 229 ? -14.992 -0.149 17.886 1.00 95.25 229 ALA A C 1
ATOM 1876 O O . ALA A 1 229 ? -15.248 0.405 18.959 1.00 95.25 229 ALA A O 1
ATOM 1877 N N . LEU A 1 230 ? -14.372 0.483 16.884 1.00 93.50 230 LEU A N 1
ATOM 1878 C CA . LEU A 1 230 ? -13.931 1.880 16.956 1.00 93.50 230 LEU A CA 1
ATOM 1879 C C . LEU A 1 230 ? -15.104 2.822 17.227 1.00 93.50 230 LEU A C 1
ATOM 1881 O O . LEU A 1 230 ? -15.018 3.650 18.132 1.00 93.50 230 LEU A O 1
ATOM 1885 N N . LYS A 1 231 ? -16.233 2.640 16.530 1.00 92.88 231 LYS A N 1
ATOM 1886 C CA . LYS A 1 231 ? -17.448 3.437 16.744 1.00 92.88 231 LYS A CA 1
ATOM 1887 C C . LYS A 1 231 ? -17.910 3.387 18.199 1.00 92.88 231 LYS A C 1
ATOM 1889 O O . LYS A 1 231 ? -18.185 4.433 18.788 1.00 92.88 231 LYS A O 1
ATOM 1894 N N . LYS A 1 232 ? -17.965 2.196 18.805 1.00 93.94 232 LYS A N 1
ATOM 1895 C CA . LYS A 1 232 ? -18.378 2.040 20.213 1.00 93.94 232 LYS A CA 1
ATOM 1896 C C . LYS A 1 232 ? -17.351 2.610 21.188 1.00 93.94 232 LYS A C 1
ATOM 1898 O O . LYS A 1 232 ? -17.738 3.244 22.168 1.00 93.94 232 LYS A O 1
ATOM 1903 N N . ILE A 1 233 ? -16.057 2.421 20.929 1.00 92.31 233 ILE A N 1
ATOM 1904 C CA . ILE A 1 233 ? -14.982 2.985 21.760 1.00 92.31 233 ILE A CA 1
ATOM 1905 C C . ILE A 1 233 ? -15.040 4.517 21.737 1.00 92.31 233 ILE A C 1
ATOM 1907 O O . ILE A 1 233 ? -15.037 5.143 22.797 1.00 92.31 233 ILE A O 1
ATOM 1911 N N . TYR A 1 234 ? -15.166 5.125 20.557 1.00 91.19 234 TYR A N 1
ATOM 1912 C CA . TYR A 1 234 ? -15.252 6.578 20.429 1.00 91.19 234 TYR A CA 1
ATOM 1913 C C . TYR A 1 234 ? -16.536 7.131 21.039 1.00 91.19 234 TYR A C 1
ATOM 1915 O O . TYR A 1 234 ? -16.472 8.127 21.753 1.00 91.19 234 TYR A O 1
ATOM 1923 N N . ALA A 1 235 ? -17.679 6.461 20.864 1.00 90.31 235 ALA A N 1
ATOM 1924 C CA . ALA A 1 235 ? -18.924 6.854 21.524 1.00 90.31 235 ALA A CA 1
ATOM 1925 C C . ALA A 1 235 ? -18.782 6.878 23.058 1.00 90.31 235 ALA A C 1
ATOM 1927 O O . ALA A 1 235 ? -19.248 7.815 23.703 1.00 90.31 235 ALA A O 1
ATOM 1928 N N . LYS A 1 236 ? -18.076 5.903 23.652 1.00 90.38 236 LYS A N 1
ATOM 1929 C CA . LYS A 1 236 ? -17.772 5.900 25.096 1.00 90.38 236 LYS A CA 1
ATOM 1930 C C . LYS A 1 236 ? -16.851 7.053 25.508 1.00 90.38 236 LYS A C 1
ATOM 1932 O O . LYS A 1 236 ? -17.005 7.572 26.610 1.00 90.38 236 LYS A O 1
ATOM 1937 N N . ILE A 1 237 ? -15.896 7.443 24.661 1.00 89.00 237 ILE A N 1
ATOM 1938 C CA . ILE A 1 237 ? -15.022 8.602 24.910 1.00 89.00 237 ILE A CA 1
ATOM 1939 C C . ILE A 1 237 ? -15.843 9.892 24.867 1.00 89.00 237 ILE A C 1
ATOM 1941 O O . ILE A 1 237 ? -15.781 10.674 25.814 1.00 89.00 237 ILE A O 1
ATOM 1945 N N . TYR A 1 238 ? -16.660 10.082 23.829 1.00 87.50 238 TYR A N 1
ATOM 1946 C CA . TYR A 1 238 ? -17.552 11.236 23.718 1.00 87.50 238 TYR A CA 1
ATOM 1947 C C . TYR A 1 238 ? -18.526 11.319 24.894 1.00 87.50 238 TYR A C 1
ATOM 1949 O O . TYR A 1 238 ? -18.610 12.365 25.521 1.00 87.50 238 TYR A O 1
ATOM 1957 N N . GLY A 1 239 ? -19.172 10.213 25.277 1.00 87.38 239 GLY A N 1
ATOM 1958 C CA . GLY A 1 239 ? -20.115 10.196 26.404 1.00 87.38 239 GLY A CA 1
ATOM 1959 C C . GLY A 1 239 ? -19.488 10.483 27.776 1.00 87.38 239 GLY A C 1
ATOM 1960 O O . GLY A 1 239 ? -20.200 10.821 28.714 1.00 87.38 239 GLY A O 1
ATOM 1961 N N . ARG A 1 240 ? -18.161 10.357 27.914 1.00 87.25 240 ARG A N 1
ATOM 1962 C CA . ARG A 1 240 ? -17.416 10.728 29.133 1.00 87.25 240 ARG A CA 1
ATOM 1963 C C . ARG A 1 240 ? -16.828 12.137 29.071 1.00 87.25 240 ARG A C 1
ATOM 1965 O O . ARG A 1 240 ? -16.359 12.639 30.091 1.00 87.25 240 ARG A O 1
ATOM 1972 N N . THR A 1 241 ? -16.791 12.741 27.888 1.00 86.25 241 THR A N 1
ATOM 1973 C CA . THR A 1 241 ? -16.228 14.073 27.681 1.00 86.25 241 THR A CA 1
ATOM 1974 C C . THR A 1 241 ? -17.290 15.097 28.059 1.00 86.25 241 THR A C 1
ATOM 1976 O O . THR A 1 241 ? -18.418 15.023 27.579 1.00 86.25 241 THR A O 1
ATOM 1979 N N . LYS A 1 242 ? -16.955 16.026 28.961 1.00 80.00 242 LYS A N 1
ATOM 1980 C CA . LYS A 1 242 ? -17.889 17.088 29.353 1.00 80.00 242 LYS A CA 1
ATOM 1981 C C . LYS A 1 242 ? -18.136 18.031 28.178 1.00 80.00 242 LYS A C 1
ATOM 1983 O O . LYS A 1 242 ? -17.271 18.205 27.320 1.00 80.00 242 LYS A O 1
ATOM 1988 N N . GLU A 1 243 ? -19.301 18.662 28.174 1.00 73.75 243 GLU A N 1
ATOM 1989 C CA . GLU A 1 243 ? -19.668 19.665 27.177 1.00 73.75 243 GLU A CA 1
ATOM 1990 C C . GLU A 1 243 ? -18.607 20.782 27.121 1.00 73.75 243 GLU A C 1
ATOM 1992 O O . GLU A 1 243 ? -18.133 21.253 28.156 1.00 73.75 243 GLU A O 1
ATOM 1997 N N . GLY A 1 244 ? -18.152 21.130 25.913 1.00 72.25 244 GLY A N 1
ATOM 1998 C CA . GLY A 1 244 ? -17.069 22.098 25.691 1.00 72.25 244 GLY A CA 1
ATOM 1999 C C . GLY A 1 244 ? -15.636 21.568 25.871 1.00 72.25 244 GLY A C 1
ATOM 2000 O O . GLY A 1 244 ? -14.690 22.329 25.679 1.00 72.25 244 GLY A O 1
ATOM 2001 N N . GLN A 1 245 ? -15.431 20.289 26.213 1.00 77.88 245 GLN A N 1
ATOM 2002 C CA . GLN A 1 245 ? -14.090 19.693 26.305 1.00 77.88 245 GLN A CA 1
ATOM 2003 C C . GLN A 1 245 ? -13.706 18.906 25.047 1.00 77.88 245 GLN A C 1
ATOM 2005 O O . GLN A 1 245 ? -14.530 18.252 24.409 1.00 77.88 245 GLN A O 1
ATOM 2010 N N . TYR A 1 246 ? -12.413 18.926 24.713 1.00 78.00 246 TYR A N 1
ATOM 2011 C CA . TYR A 1 246 ? -11.870 18.171 23.586 1.00 78.00 246 TYR A CA 1
ATOM 2012 C C . TYR A 1 246 ? -11.849 16.661 23.881 1.00 78.00 246 TYR A C 1
ATOM 2014 O O . TYR A 1 246 ? -11.177 16.195 24.810 1.00 78.00 246 TYR A O 1
ATOM 2022 N N . ALA A 1 247 ? -12.557 15.880 23.063 1.00 80.25 247 ALA A N 1
ATOM 2023 C CA . ALA A 1 247 ? -12.573 14.424 23.155 1.00 80.25 247 ALA A CA 1
ATOM 2024 C C . ALA A 1 247 ? -11.225 13.839 22.700 1.00 80.25 247 ALA A C 1
ATOM 2026 O O . ALA A 1 247 ? -10.810 14.002 21.555 1.00 80.25 247 ALA A O 1
ATOM 2027 N N . GLN A 1 248 ? -10.544 13.099 23.581 1.00 84.12 248 GLN A N 1
ATOM 2028 C CA . GLN A 1 248 ? -9.180 12.594 23.346 1.00 84.12 248 GLN A CA 1
ATOM 2029 C C . GLN A 1 248 ? -9.114 11.362 22.412 1.00 84.12 248 GLN A C 1
ATOM 2031 O O . GLN A 1 248 ? -8.468 10.362 22.732 1.00 84.12 248 GLN A O 1
ATOM 2036 N N . ILE A 1 249 ? -9.757 11.416 21.243 1.00 85.00 249 ILE A N 1
ATOM 2037 C CA . ILE A 1 249 ? -9.781 10.312 20.261 1.00 85.00 249 ILE A CA 1
ATOM 2038 C C . ILE A 1 249 ? -8.393 10.043 19.694 1.00 85.00 249 ILE A C 1
ATOM 2040 O O . ILE A 1 249 ? -7.973 8.893 19.593 1.00 85.00 249 ILE A O 1
ATOM 2044 N N . GLU A 1 250 ? -7.641 11.096 19.383 1.00 81.31 250 GLU A N 1
ATOM 2045 C CA . GLU A 1 250 ? -6.273 10.973 18.873 1.00 81.31 250 GLU A CA 1
ATOM 2046 C C . GLU A 1 250 ? -5.372 10.204 19.842 1.00 81.31 250 GLU A C 1
ATOM 2048 O O . GLU A 1 250 ? -4.550 9.384 19.427 1.00 81.31 250 GLU A O 1
ATOM 2053 N N . ARG A 1 251 ? -5.570 10.411 21.148 1.00 84.31 251 ARG A N 1
ATOM 2054 C CA . ARG A 1 251 ? -4.834 9.698 22.191 1.00 84.31 251 ARG A CA 1
ATOM 2055 C C . ARG A 1 251 ? -5.163 8.208 22.190 1.00 84.31 251 ARG A C 1
ATOM 2057 O O . ARG A 1 251 ? -4.243 7.396 22.306 1.00 84.31 251 ARG A O 1
ATOM 2064 N N . GLU A 1 252 ? -6.436 7.845 22.036 1.00 88.44 252 GLU A N 1
ATOM 2065 C CA . GLU A 1 252 ? -6.826 6.435 21.933 1.00 88.44 252 GLU A CA 1
ATOM 2066 C C . GLU A 1 252 ? -6.309 5.814 20.626 1.00 88.44 252 GLU A C 1
ATOM 2068 O O . GLU A 1 252 ? -5.797 4.698 20.652 1.00 88.44 252 GLU A O 1
ATOM 2073 N N . ASN A 1 253 ? -6.290 6.552 19.513 1.00 86.69 253 ASN A N 1
ATOM 2074 C CA . ASN A 1 253 ? -5.701 6.076 18.255 1.00 86.69 253 ASN A CA 1
ATOM 2075 C C . ASN A 1 253 ? -4.206 5.797 18.389 1.00 86.69 253 ASN A C 1
ATOM 2077 O O . ASN A 1 253 ? -3.734 4.738 17.977 1.00 86.69 253 ASN A O 1
ATOM 2081 N N . ILE A 1 254 ? -3.455 6.710 19.011 1.00 84.56 254 ILE A N 1
ATOM 2082 C CA . ILE A 1 254 ? -2.027 6.511 19.292 1.00 84.56 254 ILE A CA 1
ATOM 2083 C C . ILE A 1 254 ? -1.825 5.292 20.199 1.00 84.56 254 ILE A C 1
ATOM 2085 O O . ILE A 1 254 ? -0.884 4.521 19.991 1.00 84.56 254 ILE A O 1
ATOM 2089 N N . ARG A 1 255 ? -2.702 5.089 21.189 1.00 89.00 255 ARG A N 1
ATOM 2090 C CA . ARG A 1 255 ? -2.660 3.912 22.063 1.00 89.00 255 ARG A CA 1
ATOM 2091 C C . ARG A 1 255 ? -2.884 2.624 21.274 1.00 89.00 255 ARG A C 1
ATOM 2093 O O . ARG A 1 255 ? -2.064 1.715 21.400 1.00 89.00 255 ARG A O 1
ATOM 2100 N N . ILE A 1 256 ? -3.939 2.557 20.461 1.00 90.56 256 ILE A N 1
ATOM 2101 C CA . ILE A 1 256 ? -4.266 1.395 19.623 1.00 90.56 256 ILE A CA 1
ATOM 2102 C C . ILE A 1 256 ? -3.103 1.098 18.668 1.00 90.56 256 ILE A C 1
ATOM 2104 O O . ILE A 1 256 ? -2.594 -0.020 18.670 1.00 90.56 256 ILE A O 1
ATOM 2108 N N . LEU A 1 257 ? -2.606 2.104 17.936 1.00 86.12 257 LEU A N 1
ATOM 2109 C CA . LEU A 1 257 ? -1.448 1.974 17.038 1.00 86.12 257 LEU A CA 1
ATOM 2110 C C . LEU A 1 257 ? -0.200 1.463 17.766 1.00 86.12 257 LEU A C 1
ATOM 2112 O O . LEU A 1 257 ? 0.519 0.614 17.245 1.00 86.12 257 LEU A O 1
ATOM 2116 N N . SER A 1 258 ? 0.066 1.969 18.973 1.00 86.31 258 SER A N 1
ATOM 2117 C CA . SER A 1 258 ? 1.214 1.556 19.785 1.00 86.31 258 SER A CA 1
ATOM 2118 C C . SER A 1 258 ? 1.098 0.102 20.247 1.00 86.31 258 SER A C 1
ATOM 2120 O O . SER A 1 258 ? 2.070 -0.648 20.154 1.00 86.31 258 SER A O 1
ATOM 2122 N N . GLN A 1 259 ? -0.084 -0.327 20.704 1.00 89.44 259 GLN A N 1
ATOM 2123 C CA . GLN A 1 259 ? -0.324 -1.722 21.092 1.00 89.44 259 GLN A CA 1
ATOM 2124 C C . GLN A 1 259 ? -0.221 -2.659 19.880 1.00 89.44 259 GLN A C 1
ATOM 2126 O O . GLN A 1 259 ? 0.488 -3.665 19.935 1.00 89.44 259 GLN A O 1
ATOM 2131 N N . LEU A 1 260 ? -0.842 -2.284 18.763 1.00 88.56 260 LEU A N 1
ATOM 2132 C CA . LEU A 1 260 ? -0.818 -3.055 17.524 1.00 88.56 260 LEU A CA 1
ATOM 2133 C C . LEU A 1 260 ? 0.603 -3.156 16.940 1.00 88.56 260 LEU A C 1
ATOM 2135 O O . LEU A 1 260 ? 1.033 -4.228 16.521 1.00 88.56 260 LEU A O 1
ATOM 2139 N N . GLY A 1 261 ? 1.385 -2.074 16.999 1.00 84.62 261 GLY A N 1
ATOM 2140 C CA . GLY A 1 261 ? 2.785 -2.050 16.564 1.00 84.62 261 GLY A CA 1
ATOM 2141 C C . GLY A 1 261 ? 3.735 -2.896 17.423 1.00 84.62 261 GLY A C 1
ATOM 2142 O O . GLY A 1 261 ? 4.822 -3.243 16.959 1.00 84.62 261 GLY A O 1
ATOM 2143 N N . ARG A 1 262 ? 3.338 -3.251 18.653 1.00 86.62 262 ARG A N 1
ATOM 2144 C CA . ARG A 1 262 ? 4.071 -4.173 19.543 1.00 86.62 262 ARG A CA 1
ATOM 2145 C C . ARG A 1 262 ? 3.684 -5.639 19.335 1.00 86.62 262 ARG A C 1
ATOM 2147 O O . ARG A 1 262 ? 4.320 -6.516 19.915 1.00 86.62 262 ARG A O 1
ATOM 2154 N N . CYS A 1 263 ? 2.677 -5.924 18.510 1.00 88.81 263 CYS A N 1
ATOM 2155 C CA . CYS A 1 263 ? 2.287 -7.291 18.184 1.00 88.81 263 CYS A CA 1
ATOM 2156 C C . CYS A 1 263 ? 3.321 -7.914 17.231 1.00 88.81 263 CYS A C 1
ATOM 2158 O O . CYS A 1 263 ? 3.309 -7.674 16.021 1.00 88.81 263 CYS A O 1
ATOM 2160 N N . THR A 1 264 ? 4.242 -8.694 17.801 1.00 87.50 264 THR A N 1
ATOM 2161 C CA . THR A 1 264 ? 5.328 -9.393 17.089 1.00 87.50 264 THR A CA 1
ATOM 2162 C C . THR A 1 264 ? 5.063 -10.882 16.865 1.00 87.50 264 THR A C 1
ATOM 2164 O O . THR A 1 264 ? 5.777 -11.508 16.086 1.00 87.50 264 THR A O 1
ATOM 2167 N N . ASN A 1 265 ? 4.046 -11.449 17.518 1.00 89.12 265 ASN A N 1
ATOM 2168 C CA . ASN A 1 265 ? 3.639 -12.846 17.394 1.00 89.12 265 ASN A CA 1
ATOM 2169 C C . ASN A 1 265 ? 2.109 -12.990 17.550 1.00 89.12 265 ASN A C 1
ATOM 2171 O O . ASN A 1 265 ? 1.418 -12.042 17.937 1.00 89.12 265 ASN A O 1
ATOM 2175 N N . ALA A 1 266 ? 1.593 -14.189 17.263 1.00 89.56 266 ALA A N 1
ATOM 2176 C CA . ALA A 1 266 ? 0.162 -14.492 17.318 1.00 89.56 266 ALA A CA 1
ATOM 2177 C C . ALA A 1 266 ? -0.437 -14.338 18.727 1.00 89.56 266 ALA A C 1
ATOM 2179 O O . ALA A 1 266 ? -1.583 -13.925 18.871 1.00 89.56 266 ALA A O 1
ATOM 2180 N N . GLU A 1 267 ? 0.324 -14.642 19.779 1.00 89.75 267 GLU A N 1
ATOM 2181 C CA . GLU A 1 267 ? -0.140 -14.530 21.165 1.00 89.75 267 GLU A CA 1
ATOM 2182 C C . GLU A 1 267 ? -0.393 -13.073 21.569 1.00 89.75 267 GLU A C 1
ATOM 2184 O O . GLU A 1 267 ? -1.480 -12.738 22.043 1.00 89.75 267 GLU A O 1
ATOM 2189 N N . ASN A 1 268 ? 0.567 -12.188 21.292 1.00 90.81 268 ASN A N 1
ATOM 2190 C CA . ASN A 1 268 ? 0.440 -10.756 21.548 1.00 90.81 268 ASN A CA 1
ATOM 2191 C C . ASN A 1 268 ? -0.720 -10.148 20.754 1.00 90.81 268 ASN A C 1
ATOM 2193 O O .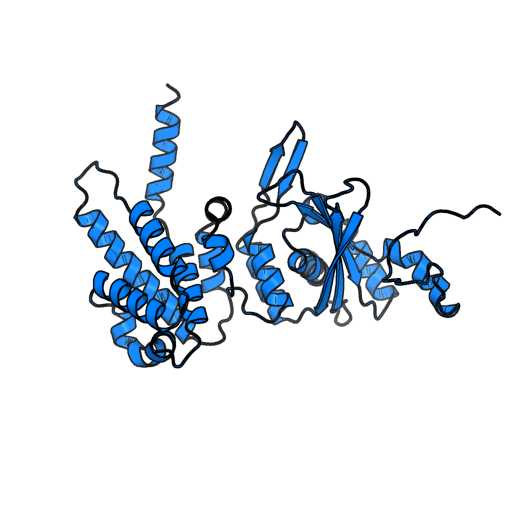 ASN A 1 268 ? -1.465 -9.326 21.288 1.00 90.81 268 ASN A O 1
ATOM 2197 N N . PHE A 1 269 ? -0.904 -10.578 19.501 1.00 91.50 269 PHE A N 1
ATOM 2198 C CA . PHE A 1 269 ? -2.028 -10.129 18.685 1.00 91.50 269 PHE A CA 1
ATOM 2199 C C . PHE A 1 269 ? -3.377 -10.619 19.229 1.00 91.50 269 PHE A C 1
ATOM 2201 O O . PHE A 1 269 ? -4.307 -9.823 19.345 1.00 91.50 269 PHE A O 1
ATOM 2208 N N . ARG A 1 270 ? -3.478 -11.889 19.644 1.00 90.56 270 ARG A N 1
ATOM 2209 C CA . ARG A 1 270 ? -4.684 -12.441 20.289 1.00 90.56 270 ARG A CA 1
ATOM 2210 C C . ARG A 1 270 ? -5.061 -11.677 21.548 1.00 90.56 270 ARG A C 1
ATOM 2212 O O . ARG A 1 270 ? -6.220 -11.307 21.722 1.00 90.56 270 ARG A O 1
ATOM 2219 N N . LYS A 1 271 ? -4.078 -11.388 22.402 1.00 91.75 271 LYS A N 1
ATOM 2220 C CA . LYS A 1 271 ? -4.296 -10.569 23.597 1.00 91.75 271 LYS A CA 1
ATOM 2221 C C . LYS A 1 271 ? -4.802 -9.174 23.229 1.00 91.75 271 LYS A C 1
ATOM 2223 O O . LYS A 1 271 ? -5.782 -8.707 23.803 1.00 91.75 271 LYS A O 1
ATOM 2228 N N . PHE A 1 272 ? -4.167 -8.532 22.249 1.00 93.88 272 PHE A N 1
ATOM 2229 C CA . PHE A 1 272 ? -4.587 -7.220 21.766 1.00 93.88 272 PHE A CA 1
ATOM 2230 C C . PHE A 1 272 ? -6.028 -7.232 21.244 1.00 93.88 272 PHE A C 1
ATOM 2232 O O . PHE A 1 272 ? -6.816 -6.385 21.661 1.00 93.88 272 PHE A O 1
ATOM 2239 N N . ILE A 1 273 ? -6.389 -8.171 20.363 1.00 92.88 273 ILE A N 1
ATOM 2240 C CA . ILE A 1 273 ? -7.711 -8.166 19.728 1.00 92.88 273 ILE A CA 1
ATOM 2241 C C . ILE A 1 273 ? -8.817 -8.487 20.741 1.00 92.88 273 ILE A C 1
ATOM 2243 O O . ILE A 1 273 ? -9.868 -7.849 20.713 1.00 92.88 273 ILE A O 1
ATOM 2247 N N . ALA A 1 274 ? -8.548 -9.378 21.703 1.00 91.62 274 ALA A N 1
ATOM 2248 C CA . ALA A 1 274 ? -9.458 -9.667 22.809 1.00 91.62 274 ALA A CA 1
ATOM 2249 C C . ALA A 1 274 ? -9.691 -8.433 23.697 1.00 91.62 274 ALA A C 1
ATOM 2251 O O . ALA A 1 274 ? -10.835 -8.098 24.002 1.00 91.62 274 ALA A O 1
ATOM 2252 N N . GLU A 1 275 ? -8.630 -7.705 24.069 1.00 93.38 275 GLU A N 1
ATOM 2253 C CA . GLU A 1 275 ? -8.760 -6.444 24.811 1.00 93.38 275 GLU A CA 1
ATOM 2254 C C . GLU A 1 275 ? -9.496 -5.370 23.993 1.00 93.38 275 GLU A C 1
ATOM 2256 O O . GLU A 1 275 ? -10.331 -4.640 24.531 1.00 93.38 275 GLU A O 1
ATOM 2261 N N . PHE A 1 276 ? -9.189 -5.260 22.700 1.00 94.50 276 PHE A N 1
ATOM 2262 C CA . PHE A 1 276 ? -9.771 -4.271 21.797 1.00 94.50 276 PHE A CA 1
ATOM 2263 C C . PHE A 1 276 ? -11.282 -4.475 21.628 1.00 94.50 276 PHE A C 1
ATOM 2265 O O . PHE A 1 276 ? -12.059 -3.545 21.861 1.00 94.50 276 PHE A O 1
ATOM 2272 N N . TRP A 1 277 ? -11.717 -5.696 21.309 1.00 93.69 277 TRP A N 1
ATOM 2273 C CA . TRP A 1 277 ? -13.138 -6.031 21.197 1.00 93.69 277 TRP A CA 1
ATOM 2274 C C . TRP A 1 277 ? -13.846 -6.022 22.555 1.00 93.69 277 TRP A C 1
ATOM 2276 O O . TRP A 1 277 ? -14.943 -5.474 22.663 1.00 93.69 277 TRP A O 1
ATOM 2286 N N . GLY A 1 278 ? -13.192 -6.492 23.623 1.00 92.31 278 GLY A N 1
ATOM 2287 C CA . GLY A 1 278 ? -13.735 -6.437 24.983 1.00 92.31 278 GLY A CA 1
ATOM 2288 C C . GLY A 1 278 ? -14.040 -5.009 25.450 1.00 92.31 278 GLY A C 1
ATOM 2289 O O . GLY A 1 278 ? -15.074 -4.759 26.071 1.00 92.31 278 GLY A O 1
ATOM 2290 N N . ARG A 1 279 ? -13.200 -4.028 25.087 1.00 91.12 279 ARG A N 1
ATOM 2291 C CA . ARG A 1 279 ? -13.476 -2.605 25.367 1.00 91.12 279 ARG A CA 1
ATOM 2292 C C . ARG A 1 279 ? -14.659 -2.057 24.580 1.00 91.12 279 ARG A C 1
ATOM 2294 O O . ARG A 1 279 ? -15.371 -1.193 25.101 1.00 91.12 279 ARG A O 1
ATOM 2301 N N . ALA A 1 280 ? -14.877 -2.513 23.350 1.00 91.88 280 ALA A N 1
ATOM 2302 C CA . ALA A 1 280 ? -16.033 -2.103 22.562 1.00 91.88 280 ALA A CA 1
ATOM 2303 C C . ALA A 1 280 ? -17.343 -2.657 23.154 1.00 91.88 280 ALA A C 1
ATOM 2305 O O . ALA A 1 280 ? -18.331 -1.920 23.239 1.00 91.88 280 ALA A O 1
ATOM 2306 N N . GLY A 1 281 ? -17.310 -3.876 23.699 1.00 91.12 281 GLY A N 1
ATOM 2307 C CA . GLY A 1 281 ? -18.464 -4.590 24.250 1.00 91.12 281 GLY A CA 1
ATOM 2308 C C . GLY A 1 281 ? -19.061 -5.547 23.217 1.00 91.12 281 GLY A C 1
ATOM 2309 O O . GLY A 1 281 ? -18.339 -6.068 22.375 1.00 91.12 281 GLY A O 1
ATOM 2310 N N . GLN A 1 282 ? -20.377 -5.770 23.262 1.00 89.94 282 GLN A N 1
ATOM 2311 C CA . GLN A 1 282 ? -21.068 -6.592 22.262 1.00 89.94 282 GLN A CA 1
ATOM 2312 C C . GLN A 1 282 ? -20.895 -5.976 20.870 1.00 89.94 282 GLN A C 1
ATOM 2314 O O . GLN A 1 282 ? -21.055 -4.765 20.731 1.00 89.94 282 GLN A O 1
ATOM 2319 N N . LEU A 1 283 ? -20.578 -6.774 19.851 1.00 92.75 283 LEU A N 1
ATOM 2320 C CA . LEU A 1 283 ? -20.397 -6.332 18.465 1.00 92.75 283 LEU A CA 1
ATOM 2321 C C . LEU A 1 283 ? -21.289 -7.175 17.559 1.00 92.75 283 LEU A C 1
ATOM 2323 O O . LEU A 1 283 ? -21.141 -8.392 17.517 1.00 92.75 283 LEU A O 1
ATOM 2327 N N . SER A 1 284 ? -22.200 -6.526 16.837 1.00 92.38 284 SER A N 1
ATOM 2328 C CA . SER A 1 284 ? -23.213 -7.202 16.019 1.00 92.38 284 SER A CA 1
ATOM 2329 C C . SER A 1 284 ? -22.602 -8.027 14.888 1.00 92.38 284 SER A C 1
ATOM 2331 O O . SER A 1 284 ? -23.093 -9.109 14.575 1.00 92.38 284 SER A O 1
ATOM 2333 N N . ILE A 1 285 ? -21.508 -7.539 14.295 1.00 92.50 285 ILE A N 1
ATOM 2334 C CA . ILE A 1 285 ? -20.805 -8.246 13.221 1.00 92.50 285 ILE A CA 1
ATOM 2335 C C . ILE A 1 285 ? -20.092 -9.478 13.772 1.00 92.50 285 ILE A C 1
ATOM 2337 O O . ILE A 1 285 ? -20.152 -10.532 13.148 1.00 92.50 285 ILE A O 1
ATOM 2341 N N . LEU A 1 286 ? -19.455 -9.368 14.944 1.00 90.06 286 LEU A N 1
ATOM 2342 C CA . LEU A 1 286 ? -18.837 -10.529 15.582 1.00 90.06 286 LEU A CA 1
ATOM 2343 C C . LEU A 1 286 ? -19.892 -11.561 15.961 1.00 90.06 286 LEU A C 1
ATOM 2345 O O . LEU A 1 286 ? -19.695 -12.726 15.679 1.00 90.06 286 LEU A O 1
ATOM 2349 N N . GLU A 1 287 ? -21.021 -11.150 16.534 1.00 90.94 287 GLU A N 1
ATOM 2350 C CA . GLU A 1 287 ? -22.095 -12.074 16.913 1.00 90.94 287 GLU A CA 1
ATOM 2351 C C . GLU A 1 287 ? -22.637 -12.863 15.711 1.00 90.94 287 GLU A C 1
ATOM 2353 O O . GLU A 1 287 ? -22.844 -14.069 15.808 1.00 90.94 287 GLU A O 1
ATOM 2358 N N . LYS A 1 288 ? -22.803 -12.200 14.560 1.00 93.56 288 LYS A N 1
ATOM 2359 C CA . LYS A 1 288 ? -23.330 -12.821 13.336 1.00 93.56 288 LYS A CA 1
ATOM 2360 C C . LYS A 1 288 ? -22.307 -13.646 12.554 1.00 93.56 288 LYS A C 1
ATOM 2362 O O . LYS A 1 288 ? -22.695 -14.621 11.928 1.00 93.56 288 LYS A O 1
ATOM 2367 N N . HIS A 1 289 ? -21.034 -13.251 12.571 1.00 92.62 289 HIS A N 1
ATOM 2368 C CA . HIS A 1 289 ? -19.991 -13.806 11.695 1.00 92.62 289 HIS A CA 1
ATOM 2369 C C . HIS A 1 289 ? -18.787 -14.363 12.471 1.00 92.62 289 HIS A C 1
ATOM 2371 O O . HIS A 1 289 ? -17.675 -14.408 11.943 1.00 92.62 289 HIS A O 1
ATOM 2377 N N . TRP A 1 290 ? -18.954 -14.756 13.739 1.00 87.81 290 TRP A N 1
ATOM 2378 C CA . TRP A 1 290 ? -17.823 -15.197 14.565 1.00 87.81 290 TRP A CA 1
ATOM 2379 C C . TRP A 1 290 ? -17.089 -16.398 13.955 1.00 87.81 290 TRP A C 1
ATOM 2381 O O . TRP A 1 290 ? -15.864 -16.419 14.003 1.00 87.81 290 TRP A O 1
ATOM 2391 N N . GLU A 1 291 ? -17.796 -17.348 13.334 1.00 89.38 291 GLU A N 1
ATOM 2392 C CA . GLU A 1 291 ? -17.197 -18.538 12.707 1.00 89.38 291 GLU A CA 1
ATOM 2393 C C . GLU A 1 291 ? -16.244 -18.174 11.561 1.00 89.38 291 GLU A C 1
ATOM 2395 O O . GLU A 1 291 ? -15.172 -18.760 11.426 1.00 89.38 291 GLU A O 1
ATOM 2400 N N . GLU A 1 292 ? -16.590 -17.148 10.781 1.00 88.81 292 GLU A N 1
ATOM 2401 C CA . GLU A 1 292 ? -15.780 -16.657 9.661 1.00 88.81 292 GLU A CA 1
ATOM 2402 C C . GLU A 1 292 ? -14.566 -15.841 10.137 1.00 88.81 292 GLU A C 1
ATOM 2404 O O . GLU A 1 292 ? -13.517 -15.815 9.488 1.00 88.81 292 GLU A O 1
ATOM 2409 N N . LEU A 1 293 ? -14.698 -15.158 11.279 1.00 88.56 293 LEU A N 1
ATOM 2410 C CA . LEU A 1 293 ? -13.695 -14.229 11.813 1.00 88.56 293 LEU A CA 1
ATOM 2411 C C . LEU A 1 293 ? -12.727 -14.881 12.811 1.00 88.56 293 LEU A C 1
ATOM 2413 O O . LEU A 1 293 ? -11.604 -14.399 13.006 1.00 88.56 293 LEU A O 1
ATOM 2417 N N . LEU A 1 294 ? -13.125 -15.982 13.447 1.00 84.88 294 LEU A N 1
ATOM 2418 C CA . LEU A 1 294 ? -12.308 -16.691 14.429 1.00 84.88 294 LEU A CA 1
ATOM 2419 C C . LEU A 1 294 ? -11.017 -17.276 13.823 1.00 84.88 294 LEU A C 1
ATOM 2421 O O . LEU A 1 294 ? -9.972 -17.145 14.465 1.00 84.88 294 LEU A O 1
ATOM 2425 N N . PRO A 1 295 ? -10.986 -17.825 12.592 1.00 87.25 295 PRO A N 1
ATOM 2426 C CA . PRO A 1 295 ? -9.741 -18.266 11.957 1.00 87.25 295 PRO A CA 1
ATOM 2427 C C . PRO A 1 295 ? -8.694 -17.151 11.805 1.00 87.25 295 PRO A C 1
ATOM 2429 O O . PRO A 1 295 ? -7.506 -17.401 12.022 1.00 87.25 295 PRO A O 1
ATOM 2432 N N . LEU A 1 296 ? -9.126 -15.912 11.523 1.00 82.38 296 LEU A N 1
ATOM 2433 C CA . LEU A 1 296 ? -8.247 -14.738 11.391 1.00 82.38 296 LEU A CA 1
ATOM 2434 C C . LEU A 1 296 ? -7.586 -14.335 12.717 1.00 82.38 296 LEU A C 1
ATOM 2436 O O . LEU A 1 296 ? -6.516 -13.729 12.719 1.00 82.38 296 LEU A O 1
ATOM 2440 N N . THR A 1 297 ? -8.208 -14.664 13.851 1.00 77.69 297 THR A N 1
ATOM 2441 C CA . THR A 1 297 ? -7.759 -14.218 15.179 1.00 77.69 297 THR A CA 1
ATOM 2442 C C . THR A 1 297 ? -7.171 -15.327 16.038 1.00 77.69 297 THR A C 1
ATOM 2444 O O . THR A 1 297 ? -6.277 -15.064 16.832 1.00 77.69 297 THR A O 1
ATOM 2447 N N . SER A 1 298 ? -7.607 -16.572 15.870 1.00 71.75 298 SER A N 1
ATOM 2448 C CA . SER A 1 298 ? -7.209 -17.725 16.693 1.00 71.75 298 SER A CA 1
ATOM 2449 C C . SER A 1 298 ? -5.770 -18.204 16.466 1.00 71.75 298 SER A C 1
ATOM 2451 O O . SER A 1 298 ? -5.230 -18.924 17.311 1.00 71.75 298 SER A O 1
ATOM 2453 N N . GLY A 1 299 ? -5.123 -17.759 15.383 1.00 66.56 299 GLY A N 1
ATOM 2454 C CA . GLY A 1 299 ? -3.781 -18.185 14.968 1.00 66.56 299 GLY A CA 1
ATOM 2455 C C . GLY A 1 299 ? -3.777 -19.342 13.965 1.00 66.56 299 GLY A C 1
ATOM 2456 O O . GLY A 1 299 ? -2.701 -19.803 13.601 1.00 66.56 299 GLY A O 1
ATOM 2457 N N . ILE A 1 300 ? -4.958 -19.796 13.524 1.00 67.75 300 ILE A N 1
ATOM 2458 C CA . ILE A 1 300 ? -5.115 -20.771 12.433 1.00 67.75 300 ILE A CA 1
ATOM 2459 C C . ILE A 1 300 ? -4.723 -20.127 11.095 1.00 67.75 300 ILE A C 1
ATOM 2461 O O . ILE A 1 300 ? -4.046 -20.749 10.281 1.00 67.75 300 ILE A O 1
ATOM 2465 N N . MET A 1 301 ? -5.104 -18.864 10.882 1.00 73.12 301 MET A N 1
ATOM 2466 C CA . MET A 1 301 ? -4.604 -18.042 9.778 1.00 73.12 301 MET A CA 1
ATOM 2467 C C . MET A 1 301 ? -3.415 -17.172 10.205 1.00 73.12 301 MET A C 1
ATOM 2469 O O . MET A 1 301 ? -3.119 -17.017 11.392 1.00 73.12 301 MET A O 1
ATOM 2473 N N . ASP A 1 302 ? -2.741 -16.565 9.221 1.00 84.81 302 ASP A N 1
ATOM 2474 C CA . ASP A 1 302 ? -1.625 -15.654 9.468 1.00 84.81 302 ASP A CA 1
ATOM 2475 C C . ASP A 1 302 ? -2.093 -14.413 10.247 1.00 84.81 302 ASP A C 1
ATOM 2477 O O . ASP A 1 302 ? -2.729 -13.504 9.712 1.00 84.81 302 ASP A O 1
ATOM 2481 N N . TRP A 1 303 ? -1.738 -14.358 11.532 1.00 87.38 303 TRP A N 1
ATOM 2482 C CA . TRP A 1 303 ? -2.039 -13.243 12.432 1.00 87.38 303 TRP A CA 1
ATOM 2483 C C . TRP A 1 303 ? -1.528 -11.893 11.905 1.00 87.38 303 TRP A C 1
ATOM 2485 O O . TRP A 1 303 ? -2.063 -10.846 12.279 1.00 87.38 303 TRP A O 1
ATOM 2495 N N . LYS A 1 304 ? -0.508 -11.885 11.031 1.00 88.06 304 LYS A N 1
ATOM 2496 C CA . LYS A 1 304 ? -0.020 -10.658 10.388 1.00 88.06 304 LYS A CA 1
ATOM 2497 C C . LYS A 1 304 ? -1.077 -10.056 9.470 1.00 88.06 304 LYS A C 1
ATOM 2499 O O . LYS A 1 304 ? -1.193 -8.836 9.437 1.00 88.06 304 LYS A O 1
ATOM 2504 N N . VAL A 1 305 ? -1.881 -10.888 8.801 1.00 88.88 305 VAL A N 1
ATOM 2505 C CA . VAL A 1 305 ? -3.011 -10.429 7.982 1.00 88.88 305 VAL A CA 1
ATOM 2506 C C . VAL A 1 305 ? -4.012 -9.696 8.860 1.00 88.88 305 VAL A C 1
ATOM 2508 O O . VAL A 1 305 ? -4.302 -8.533 8.610 1.00 88.88 305 VAL A O 1
ATOM 2511 N N . ALA A 1 306 ? -4.476 -10.314 9.946 1.00 90.12 306 ALA A N 1
ATOM 2512 C CA . ALA A 1 306 ? -5.432 -9.674 10.848 1.00 90.12 306 ALA A CA 1
ATOM 2513 C C . ALA A 1 306 ? -4.871 -8.392 11.494 1.00 90.12 306 ALA A C 1
ATOM 2515 O O . ALA A 1 306 ? -5.591 -7.400 11.655 1.00 90.12 306 ALA A O 1
ATOM 2516 N N . ARG A 1 307 ? -3.569 -8.360 11.808 1.00 90.00 307 ARG A N 1
ATOM 2517 C CA . ARG A 1 307 ? -2.890 -7.146 12.277 1.00 90.00 307 ARG A CA 1
ATOM 2518 C C . ARG A 1 307 ? -2.927 -6.037 11.227 1.00 90.00 307 ARG A C 1
ATOM 2520 O O . ARG A 1 307 ? -3.303 -4.912 11.554 1.00 90.00 307 ARG A O 1
ATOM 2527 N N . ASP A 1 308 ? -2.547 -6.339 9.992 1.00 89.06 308 ASP A N 1
ATOM 2528 C CA . ASP A 1 308 ? -2.505 -5.364 8.905 1.00 89.06 308 ASP A CA 1
ATOM 2529 C C . ASP A 1 308 ? -3.927 -4.866 8.570 1.00 89.06 308 ASP A C 1
ATOM 2531 O O . ASP A 1 308 ? -4.139 -3.655 8.484 1.00 89.06 308 ASP A O 1
ATOM 2535 N N . LEU A 1 309 ? -4.931 -5.754 8.549 1.00 91.44 309 LEU A N 1
ATOM 2536 C CA . LEU A 1 309 ? -6.360 -5.406 8.440 1.00 91.44 309 LEU A CA 1
ATOM 2537 C C . LEU A 1 309 ? -6.833 -4.481 9.566 1.00 91.44 309 LEU A C 1
ATOM 2539 O O . LEU A 1 309 ? -7.604 -3.554 9.319 1.00 91.44 309 LEU A O 1
ATOM 2543 N N . THR A 1 310 ? -6.336 -4.667 10.790 1.00 91.62 310 THR A N 1
ATOM 2544 C CA . THR A 1 310 ? -6.648 -3.761 11.906 1.00 91.62 310 THR A CA 1
ATOM 2545 C C . THR A 1 310 ? -6.067 -2.360 11.667 1.00 91.62 310 THR A C 1
ATOM 2547 O O . THR A 1 310 ? -6.742 -1.362 11.932 1.00 91.62 310 THR A O 1
ATOM 2550 N N . PHE A 1 311 ? -4.843 -2.253 11.129 1.00 89.12 311 PHE A N 1
ATOM 2551 C CA . PHE A 1 311 ? -4.261 -0.956 10.752 1.00 89.12 311 PHE A CA 1
ATOM 2552 C C . PHE A 1 311 ? -5.096 -0.262 9.674 1.00 89.12 311 PHE A C 1
ATOM 2554 O O . PHE A 1 311 ? -5.399 0.924 9.799 1.00 89.12 311 PHE A O 1
ATOM 2561 N N . ILE A 1 312 ? -5.509 -1.009 8.651 1.00 89.81 312 ILE A N 1
ATOM 2562 C CA . ILE A 1 312 ? -6.350 -0.504 7.560 1.00 89.81 312 ILE A CA 1
ATOM 2563 C C . ILE A 1 312 ? -7.708 -0.045 8.087 1.00 89.81 312 ILE A C 1
ATOM 2565 O O . ILE A 1 312 ? -8.184 1.022 7.699 1.00 89.81 312 ILE A O 1
ATOM 2569 N N . ALA A 1 313 ? -8.316 -0.795 9.008 1.00 91.50 313 ALA A N 1
ATOM 2570 C CA . ALA A 1 313 ? -9.572 -0.409 9.638 1.00 91.50 313 ALA A CA 1
ATOM 2571 C C . ALA A 1 313 ? -9.437 0.913 10.406 1.00 91.50 313 ALA A C 1
ATOM 2573 O O . ALA A 1 313 ? -10.284 1.792 10.268 1.00 91.50 313 ALA A O 1
ATOM 2574 N N . LEU A 1 314 ? -8.348 1.101 11.157 1.00 89.31 314 LEU A N 1
ATOM 2575 C CA . LEU A 1 314 ? -8.095 2.359 11.861 1.00 89.31 314 LEU A CA 1
ATOM 2576 C C . LEU A 1 314 ? -7.864 3.532 10.895 1.00 89.31 314 LEU A C 1
ATOM 2578 O O . LEU A 1 314 ? -8.336 4.640 11.144 1.00 89.31 314 LEU A O 1
ATOM 2582 N N . ALA A 1 315 ? -7.159 3.287 9.791 1.00 85.81 315 ALA A N 1
ATOM 2583 C CA . ALA A 1 315 ? -6.854 4.292 8.776 1.00 85.81 315 ALA A CA 1
ATOM 2584 C C . ALA A 1 315 ? -8.081 4.741 7.976 1.00 85.81 315 ALA A C 1
ATOM 2586 O O . ALA A 1 315 ? -8.214 5.915 7.652 1.00 85.81 315 ALA A O 1
ATOM 2587 N N . SER A 1 316 ? -8.972 3.801 7.672 1.00 88.81 316 SER A N 1
ATOM 2588 C CA . SER A 1 316 ? -10.187 4.020 6.881 1.00 88.81 316 SER A CA 1
ATOM 2589 C C . SER A 1 316 ? -11.404 4.400 7.714 1.00 88.81 316 SER A C 1
ATOM 2591 O O . SER A 1 316 ? -12.470 4.645 7.151 1.00 88.81 316 SER A O 1
ATOM 2593 N N . TYR A 1 317 ? -11.287 4.422 9.045 1.00 87.06 317 TYR A N 1
ATOM 2594 C CA . TYR A 1 317 ? -12.406 4.825 9.881 1.00 87.06 317 TYR A CA 1
ATOM 2595 C C . TYR A 1 317 ? -12.763 6.291 9.577 1.00 87.06 317 TYR A C 1
ATOM 2597 O O . TYR A 1 317 ? -11.872 7.155 9.630 1.00 87.06 317 TYR A O 1
ATOM 2605 N N . PRO A 1 318 ? -14.038 6.595 9.276 1.00 76.81 318 PRO A N 1
ATOM 2606 C CA . PRO A 1 318 ? -14.458 7.944 8.937 1.00 76.81 318 PRO A CA 1
ATOM 2607 C C . PRO A 1 318 ? -14.242 8.861 10.141 1.00 76.81 318 PRO A C 1
ATOM 2609 O O . PRO A 1 318 ? -14.871 8.712 11.192 1.00 76.81 318 PRO A O 1
ATOM 2612 N N . LYS A 1 319 ? -13.330 9.822 9.997 1.00 67.00 319 LYS A N 1
ATOM 2613 C CA . LYS A 1 319 ? -13.228 10.940 10.932 1.00 67.00 319 LYS A CA 1
ATOM 2614 C C . LYS A 1 319 ? -14.391 11.854 10.586 1.00 67.00 319 LYS A C 1
ATOM 2616 O O . LYS A 1 319 ? -14.453 12.367 9.479 1.00 67.00 319 LYS A O 1
ATOM 2621 N N . SER A 1 320 ? -15.352 12.010 11.488 1.00 48.47 320 SER A N 1
ATOM 2622 C CA . SER A 1 320 ? -16.424 12.983 11.289 1.00 48.47 320 SER A CA 1
ATOM 2623 C C . SER A 1 320 ? -15.811 14.352 10.967 1.00 48.47 320 SER A C 1
ATOM 2625 O O . SER A 1 320 ? -14.970 14.811 11.745 1.00 48.47 320 SER A O 1
ATOM 2627 N N . ASN A 1 321 ? -16.282 15.015 9.901 1.00 39.00 321 ASN A N 1
ATOM 2628 C CA . ASN A 1 321 ? -15.939 16.385 9.450 1.00 39.00 321 ASN A CA 1
ATOM 2629 C C . ASN A 1 321 ? -16.052 17.489 10.532 1.00 39.00 321 ASN A C 1
ATOM 2631 O O . ASN A 1 321 ? -15.871 18.670 10.263 1.00 39.00 321 ASN A O 1
ATOM 2635 N N . ILE A 1 322 ? -16.365 17.115 11.771 1.00 38.94 322 ILE A N 1
ATOM 2636 C CA . ILE A 1 322 ? -16.433 17.968 12.954 1.00 38.94 322 ILE A CA 1
ATOM 2637 C C . ILE A 1 322 ? -15.024 18.416 13.385 1.00 38.94 322 ILE A C 1
ATOM 2639 O O . ILE A 1 322 ? -14.867 19.530 13.871 1.00 38.94 322 ILE A O 1
ATOM 2643 N N . VAL A 1 323 ? -13.986 17.595 13.164 1.00 37.75 323 VAL A N 1
ATOM 2644 C CA . VAL A 1 323 ? -12.611 17.925 13.595 1.00 37.75 323 VAL A CA 1
ATOM 2645 C C . VAL A 1 323 ? -11.933 18.931 12.654 1.00 37.75 323 VAL A C 1
ATOM 2647 O O . VAL A 1 323 ? -11.202 19.795 13.123 1.00 37.75 323 VAL A O 1
ATOM 2650 N N . GLU A 1 324 ? -12.208 18.889 11.346 1.00 34.38 324 GLU A N 1
ATOM 2651 C CA . GLU A 1 324 ? -11.651 19.869 10.395 1.00 34.38 324 GLU A CA 1
ATOM 2652 C C . GLU A 1 324 ? -12.255 21.264 10.572 1.00 34.38 324 GLU A C 1
ATOM 2654 O O . GLU A 1 324 ? -11.520 22.247 10.522 1.00 34.38 324 GLU A O 1
ATOM 2659 N N . LYS A 1 325 ? -13.556 21.360 10.884 1.00 32.00 325 LYS A N 1
ATOM 2660 C CA . LYS A 1 325 ? -14.193 22.642 11.225 1.00 32.00 325 LYS A CA 1
ATOM 2661 C C . LYS A 1 325 ? -13.577 23.284 12.469 1.00 32.00 325 LYS A C 1
ATOM 2663 O O . LYS A 1 325 ? -13.285 24.470 12.450 1.00 32.00 325 LYS A O 1
ATOM 2668 N N . GLN A 1 326 ? -13.289 22.494 13.504 1.00 35.28 326 GLN A N 1
ATOM 2669 C CA . GLN A 1 326 ? -12.667 23.009 14.728 1.00 35.28 326 GLN A CA 1
ATOM 2670 C C . GLN A 1 326 ? -11.203 23.426 14.529 1.00 35.28 326 GLN A C 1
ATOM 2672 O O . GLN A 1 326 ? -10.753 24.375 15.159 1.00 35.28 326 GLN A O 1
ATOM 2677 N N . ILE A 1 327 ? -10.448 22.756 13.651 1.00 36.72 327 ILE A N 1
ATOM 2678 C CA . ILE A 1 327 ? -9.057 23.141 13.353 1.00 36.72 327 ILE A CA 1
ATOM 2679 C C . ILE A 1 327 ? -9.003 24.424 12.506 1.00 36.72 327 ILE A C 1
ATOM 2681 O O . ILE A 1 327 ? -8.117 25.244 12.738 1.00 36.72 327 ILE A O 1
ATOM 2685 N N . LEU A 1 328 ? -9.953 24.620 11.583 1.00 34.19 328 LEU A N 1
ATOM 2686 C CA . LEU A 1 328 ? -10.075 25.844 10.777 1.00 34.19 328 LEU A CA 1
ATOM 2687 C C . LEU A 1 328 ? -10.549 27.050 11.609 1.00 34.19 328 LEU A C 1
ATOM 2689 O O . LEU A 1 328 ? -9.985 28.134 11.495 1.00 34.19 328 LEU A O 1
ATOM 2693 N N . GLU A 1 329 ? -11.501 26.851 12.522 1.00 34.47 329 GLU A N 1
ATOM 2694 C CA . GLU A 1 329 ? -11.975 27.915 13.424 1.00 34.47 329 GLU A CA 1
ATOM 2695 C C . GLU A 1 329 ? -10.888 28.372 14.420 1.00 34.47 329 GLU A C 1
ATOM 2697 O O . GLU A 1 329 ? -10.820 29.550 14.761 1.00 34.47 329 GLU A O 1
ATOM 2702 N N . ILE A 1 330 ? -9.979 27.476 14.835 1.00 42.19 330 ILE A N 1
ATOM 2703 C CA . ILE A 1 330 ? -8.830 27.817 15.698 1.00 42.19 330 ILE A CA 1
ATOM 2704 C C . ILE A 1 330 ? -7.706 28.521 14.912 1.00 42.19 330 ILE A C 1
ATOM 2706 O O . ILE A 1 330 ? -6.934 29.285 15.499 1.00 42.19 330 ILE A O 1
ATOM 2710 N N . SER A 1 331 ? -7.570 28.280 13.603 1.00 36.72 331 SER A N 1
ATOM 2711 C CA . SER A 1 331 ? -6.598 29.014 12.779 1.00 36.72 331 SER A CA 1
ATOM 2712 C C . SER A 1 331 ? -7.056 30.431 12.444 1.00 36.72 331 SER A C 1
ATOM 2714 O O . SER A 1 331 ? -6.207 31.315 12.400 1.00 36.72 331 SER A O 1
ATOM 2716 N N . ASP A 1 332 ? -8.364 30.656 12.297 1.00 34.53 332 ASP A N 1
ATOM 2717 C CA . ASP A 1 332 ? -8.916 31.984 12.003 1.00 34.53 332 ASP A CA 1
ATOM 2718 C C . ASP A 1 332 ? -8.995 32.872 13.262 1.00 34.53 332 ASP A C 1
ATOM 2720 O O . ASP A 1 332 ? -8.802 34.084 13.180 1.00 34.53 332 ASP A O 1
ATOM 2724 N N . SER A 1 333 ? -9.159 32.282 14.455 1.00 35.25 333 SER A N 1
ATOM 2725 C CA . SER A 1 333 ? -9.188 33.018 15.732 1.00 35.25 333 SER A CA 1
ATOM 2726 C C . SER A 1 333 ? -7.811 33.428 16.276 1.00 35.25 333 SER A C 1
ATOM 2728 O O . SER A 1 333 ? -7.737 34.076 17.314 1.00 35.25 333 SER A O 1
ATOM 2730 N N . ASN A 1 334 ? -6.716 32.994 15.643 1.00 39.72 334 ASN A N 1
ATOM 2731 C CA . ASN A 1 334 ? -5.340 33.382 15.996 1.00 39.72 334 ASN A CA 1
ATOM 2732 C C . ASN A 1 334 ? -4.736 34.376 14.982 1.00 39.72 334 ASN A C 1
ATOM 2734 O O . ASN A 1 334 ? -3.529 34.628 15.006 1.00 39.72 334 ASN A O 1
ATOM 2738 N N . SER A 1 335 ? -5.565 34.899 14.073 1.00 38.56 335 SER A N 1
ATOM 2739 C CA . SER A 1 335 ? -5.210 35.911 13.068 1.00 38.56 335 SER A CA 1
ATOM 2740 C C . SER A 1 335 ? -5.954 37.246 13.228 1.00 38.56 335 SER A C 1
ATOM 2742 O O . SER A 1 335 ? -5.845 38.099 12.349 1.00 38.56 335 SER A O 1
ATOM 2744 N N . GLU A 1 336 ? -6.648 37.442 14.351 1.00 32.66 336 GLU A N 1
ATOM 2745 C CA . GLU A 1 336 ? -7.066 38.754 14.878 1.00 32.66 336 GLU A CA 1
ATOM 2746 C C . GLU A 1 336 ? -6.196 39.115 16.087 1.00 32.66 336 GLU A C 1
ATOM 2748 O O . GLU A 1 336 ? -5.868 40.316 16.234 1.00 32.66 336 GLU A O 1
#

pLDDT: mean 78.52, std 17.55, range [26.41, 95.25]

Radius of gyration: 24.19 Å; chains: 1; bounding box: 60×60×66 Å

Sequence (336 aa):
MAVSRICSSSCRFYKKTKFEEKPQLAFALLYAPVACHYFVLRSHTKLEDTQYALVIPEVVDLEIYAQEYWNLGNLDYKDFHVSSLGDAALRFLTCETIIELATPDQVKRCQVMLFGTVIWSKQQRTRIEIAVVEATEIIDFIYKLSRLCFPERKIIKYKNKNLIISDVFTGAIADNLVKGFPWWANLYTIFKNKSLLKLITNDGVYKMIQNSEWNLESQKLFIKACHEALKKIYAKIYGRTKEGQYAQIERENIRILSQLGRCTNAENFRKFIAEFWGRAGQLSILEKHWEELLPLTSGIMDWKVARDLTFIALASYPKSNIVEKQILEISDSNSE

Secondary structure (DSSP, 8-state):
-----S--S-S--SS-------GGGHHHHHHHHHHSEEEEEE-SS-TT-EEEEEEEE--S-HHHHHHHHHHGGG--GGGGEESSHHHHHHHHHHGGGGS----TT---EEEEEEEEEETTEEEEEEEEEEEEEE--HHHHHHHHHHHHHS-PPEEEEETTEEEEE--HHHHHHHHHHHTT--TTTTTHHHHH-HHHHTT--HHHHHHHHHHS--S-HHHHHHHHHHHHHHHHHHHHHHHHSPTTSPP-HHHHHHHHHHHHHT--SHHHHHHHHHHHHHHH---HHHHHHHHHHHHHHHSSS-HHHHHHHHHHHHHHS---THHHHHHHHHHHTT--